Protein AF-0000000080484352 (afdb_homodimer)

Foldseek 3Di:
DPPDPPPPPPPPPPPPVCCDPPCQVVHPPPPVVLVVQCVLLVHSLLSLLLVVQQVPPFAFLVRSCVRRVHDSVSSVVSQVVCVVVPQKDWDFADDPDPDRRTITIHGDDVLVSCVVCQVVVQVVVQCVVCVCVVVVVDVDDRDRPGDDDRDDD/DCPPVVPPPVVPPPPPVCCDPPPQVVHPPPPVVLVVQCVLLVHSLLSLLLVVLQVPPFAFLVRSCVNRVHDSVSSVVSQVVCVVVPQKDWDFADDPDPDRRTITIHGDDVLVSCVVCQVVVQVVVQCVVCVCVVVVVDVDDRDRPGDDDRDDD

Structure (mmCIF, N/CA/C/O backbone):
data_AF-0000000080484352-model_v1
#
loop_
_entity.id
_entity.type
_entity.pdbx_description
1 polymer 'Transcriptional regulator'
#
loop_
_atom_site.group_PDB
_atom_site.id
_atom_site.type_symbol
_atom_site.label_atom_id
_atom_site.label_alt_id
_atom_site.label_comp_id
_atom_site.label_asym_id
_atom_site.label_entity_id
_atom_site.label_seq_id
_atom_site.pdbx_PDB_ins_code
_atom_site.Cartn_x
_atom_site.Cartn_y
_atom_site.Cartn_z
_atom_site.occupancy
_atom_site.B_iso_or_equiv
_atom_site.auth_seq_id
_atom_site.auth_comp_id
_atom_site.auth_asym_id
_atom_site.auth_atom_id
_atom_site.pdbx_PDB_model_num
ATOM 1 N N . MET A 1 1 ? -36.344 -43.406 -65.688 1 25.84 1 MET A N 1
ATOM 2 C CA . MET A 1 1 ? -35.281 -42.438 -65.562 1 25.84 1 MET A CA 1
ATOM 3 C C . MET A 1 1 ? -35.156 -41.969 -64.125 1 25.84 1 MET A C 1
ATOM 5 O O . MET A 1 1 ? -36.156 -41.625 -63.5 1 25.84 1 MET A O 1
ATOM 9 N N . THR A 1 2 ? -34.031 -42.219 -63.531 1 22.38 2 THR A N 1
ATOM 10 C CA . THR A 1 2 ? -33.594 -42.469 -62.156 1 22.38 2 THR A CA 1
ATOM 11 C C . THR A 1 2 ? -33.375 -41.156 -61.406 1 22.38 2 THR A C 1
ATOM 13 O O . THR A 1 2 ? -32.25 -40.625 -61.438 1 22.38 2 THR A O 1
ATOM 16 N N . ALA A 1 3 ? -34.094 -40.125 -62 1 30.06 3 ALA A N 1
ATOM 17 C CA . ALA A 1 3 ? -33.531 -38.875 -61.469 1 30.06 3 ALA A CA 1
ATOM 18 C C . ALA A 1 3 ? -33.375 -38.969 -59.969 1 30.06 3 ALA A C 1
ATOM 20 O O . ALA A 1 3 ? -34.219 -39.562 -59.281 1 30.06 3 ALA A O 1
ATOM 21 N N . ASP A 1 4 ? -32.188 -38.688 -59.594 1 26.17 4 ASP A N 1
ATOM 22 C CA . ASP A 1 4 ? -31.328 -38.594 -58.406 1 26.17 4 ASP A CA 1
ATOM 23 C C . ASP A 1 4 ? -31.984 -37.75 -57.312 1 26.17 4 ASP A C 1
ATOM 25 O O . ASP A 1 4 ? -32.625 -36.75 -57.594 1 26.17 4 ASP A O 1
ATOM 29 N N . GLN A 1 5 ? -32.406 -38.312 -56.25 1 29.16 5 GLN A N 1
ATOM 30 C CA . GLN A 1 5 ? -32.938 -38.031 -54.938 1 29.16 5 GLN A CA 1
ATOM 31 C C . GLN A 1 5 ? -32.156 -36.906 -54.25 1 29.16 5 GLN A C 1
ATOM 33 O O . GLN A 1 5 ? -31.219 -37.188 -53.469 1 29.16 5 GLN A O 1
ATOM 38 N N . THR A 1 6 ? -31.734 -35.906 -55.094 1 36.41 6 THR A N 1
ATOM 39 C CA . THR A 1 6 ? -30.75 -35.031 -54.469 1 36.41 6 THR A CA 1
ATOM 40 C C . THR A 1 6 ? -31.312 -34.406 -53.188 1 36.41 6 THR A C 1
ATOM 42 O O . THR A 1 6 ? -32.188 -33.531 -53.25 1 36.41 6 THR A O 1
ATOM 45 N N . THR A 1 7 ? -31.828 -35.156 -52.375 1 29.92 7 THR A N 1
ATOM 46 C CA . THR A 1 7 ? -32.375 -34.531 -51.156 1 29.92 7 THR A CA 1
ATOM 47 C C . THR A 1 7 ? -31.391 -33.531 -50.594 1 29.92 7 THR A C 1
ATOM 49 O O . THR A 1 7 ? -30.172 -33.656 -50.75 1 29.92 7 THR A O 1
ATOM 52 N N . LYS A 1 8 ? -31.922 -32.281 -50.5 1 34.84 8 LYS A N 1
ATOM 53 C CA . LYS A 1 8 ? -31.531 -31.031 -49.875 1 34.84 8 LYS A CA 1
ATOM 54 C C . LYS A 1 8 ? -30.969 -31.266 -48.469 1 34.84 8 LYS A C 1
ATOM 56 O O . LYS A 1 8 ? -31.672 -31.781 -47.594 1 34.84 8 LYS A O 1
ATOM 61 N N . GLY A 1 9 ? -29.641 -31.812 -48.375 1 27.2 9 GLY A N 1
ATOM 62 C CA . GLY A 1 9 ? -28.922 -31.953 -47.125 1 27.2 9 GLY A CA 1
ATOM 63 C C . GLY A 1 9 ? -29.078 -30.75 -46.219 1 27.2 9 GLY A C 1
ATOM 64 O O . GLY A 1 9 ? -28.938 -29.609 -46.656 1 27.2 9 GLY A O 1
ATOM 65 N N . SER A 1 10 ? -30.078 -30.766 -45.375 1 34 10 SER A N 1
ATOM 66 C CA . SER A 1 10 ? -30.281 -29.828 -44.281 1 34 10 SER A CA 1
ATOM 67 C C . SER A 1 10 ? -28.969 -29.484 -43.594 1 34 10 SER A C 1
ATOM 69 O O . SER A 1 10 ? -28.328 -30.359 -42.969 1 34 10 SER A O 1
ATOM 71 N N . ALA A 1 11 ? -28.172 -28.641 -44.188 1 35.22 11 ALA A N 1
ATOM 72 C CA . ALA A 1 11 ? -26.953 -28.109 -43.594 1 35.22 11 ALA A CA 1
ATOM 73 C C . ALA A 1 11 ? -27.203 -27.703 -42.125 1 35.22 11 ALA A C 1
ATOM 75 O O . ALA A 1 11 ? -28.203 -27.047 -41.812 1 35.22 11 ALA A O 1
ATOM 76 N N . ASP A 1 12 ? -26.844 -28.578 -41.125 1 32.44 12 ASP A N 1
ATOM 77 C CA . ASP A 1 12 ? -26.672 -28.375 -39.688 1 32.44 12 ASP A CA 1
ATOM 78 C C . ASP A 1 12 ? -25.984 -27.031 -39.406 1 32.44 12 ASP A C 1
ATOM 80 O O . ASP A 1 12 ? -24.938 -26.75 -39.969 1 32.44 12 ASP A O 1
ATOM 84 N N . SER A 1 13 ? -26.766 -25.938 -39.344 1 34 13 SER A N 1
ATOM 85 C CA . SER A 1 13 ? -26.422 -24.625 -38.812 1 34 13 SER A CA 1
ATOM 86 C C . SER A 1 13 ? -25.406 -24.75 -37.688 1 34 13 SER A C 1
ATOM 88 O O . SER A 1 13 ? -25.672 -25.406 -36.656 1 34 13 SER A O 1
ATOM 90 N N . THR A 1 14 ? -24.109 -24.781 -37.969 1 33.38 14 THR A N 1
ATOM 91 C CA . THR A 1 14 ? -23 -24.656 -37.031 1 33.38 14 THR A CA 1
ATOM 92 C C . THR A 1 14 ? -23.297 -23.578 -36 1 33.38 14 THR A C 1
ATOM 94 O O . THR A 1 14 ? -23.641 -22.453 -36.344 1 33.38 14 THR A O 1
ATOM 97 N N . ALA A 1 15 ? -23.703 -23.953 -34.719 1 33.56 15 ALA A N 1
ATOM 98 C CA . ALA A 1 15 ? -23.812 -23.25 -33.469 1 33.56 15 ALA A CA 1
ATOM 99 C C . ALA A 1 15 ? -22.656 -22.281 -33.281 1 33.56 15 ALA A C 1
ATOM 101 O O . ALA A 1 15 ? -21.5 -22.688 -33.188 1 33.56 15 ALA A O 1
ATOM 102 N N . GLU A 1 16 ? -22.641 -21.219 -34 1 33.84 16 GLU A N 1
ATOM 103 C CA . GLU A 1 16 ? -21.734 -20.125 -33.656 1 33.84 16 GLU A CA 1
ATOM 104 C C . GLU A 1 16 ? -21.703 -19.906 -32.125 1 33.84 16 GLU A C 1
ATOM 106 O O . GLU A 1 16 ? -22.672 -19.422 -31.547 1 33.84 16 GLU A O 1
ATOM 111 N N . GLU A 1 17 ? -21.391 -21 -31.344 1 32.81 17 GLU A N 1
ATOM 112 C CA . GLU A 1 17 ? -21.219 -20.641 -29.938 1 32.81 17 GLU A CA 1
ATOM 113 C C . GLU A 1 17 ? -20.422 -19.344 -29.797 1 32.81 17 GLU A C 1
ATOM 115 O O . GLU A 1 17 ? -19.25 -19.281 -30.188 1 32.81 17 GLU A O 1
ATOM 120 N N . HIS A 1 18 ? -20.953 -18.203 -30.125 1 32.12 18 HIS A N 1
ATOM 121 C CA . HIS A 1 18 ? -20.422 -16.906 -29.688 1 32.12 18 HIS A CA 1
ATOM 122 C C . HIS A 1 18 ? -19.875 -17 -28.266 1 32.12 18 HIS A C 1
ATOM 124 O O . HIS A 1 18 ? -20.641 -17.062 -27.312 1 32.12 18 HIS A O 1
ATOM 130 N N . THR A 1 19 ? -18.953 -17.906 -28.109 1 33.69 19 THR A N 1
ATOM 131 C CA . THR A 1 19 ? -18.328 -17.828 -26.797 1 33.69 19 THR A CA 1
ATOM 132 C C . THR A 1 19 ? -18.016 -16.375 -26.438 1 33.69 19 THR A C 1
ATOM 134 O O . THR A 1 19 ? -17.234 -15.711 -27.125 1 33.69 19 THR A O 1
ATOM 137 N N . GLY A 1 20 ? -19 -15.516 -26.266 1 30.06 20 GLY A N 1
ATOM 138 C CA . GLY A 1 20 ? -18.938 -14.156 -25.766 1 30.06 20 GLY A CA 1
ATOM 139 C C . GLY A 1 20 ? -17.75 -13.898 -24.859 1 30.06 20 GLY A C 1
ATOM 140 O O . GLY A 1 20 ? -17 -14.82 -24.531 1 30.06 20 GLY A O 1
ATOM 141 N N . PRO A 1 21 ? -17.547 -12.609 -24.609 1 34.69 21 PRO A N 1
ATOM 142 C CA . PRO A 1 21 ? -16.359 -12.266 -23.812 1 34.69 21 PRO A CA 1
ATOM 143 C C . PRO A 1 21 ? -16.078 -13.281 -22.719 1 34.69 21 PRO A C 1
ATOM 145 O O . PRO A 1 21 ? -17 -13.703 -22 1 34.69 21 PRO A O 1
ATOM 148 N N . ALA A 1 22 ? -15.297 -14.312 -23 1 33.31 22 ALA A N 1
ATOM 149 C CA . ALA A 1 22 ? -14.852 -15.438 -22.172 1 33.31 22 ALA A CA 1
ATOM 150 C C . ALA A 1 22 ? -14.953 -15.094 -20.688 1 33.31 22 ALA A C 1
ATOM 152 O O . ALA A 1 22 ? -14.648 -13.969 -20.281 1 33.31 22 ALA A O 1
ATOM 153 N N . ASP A 1 23 ? -15.914 -15.602 -20.031 1 33.22 23 ASP A N 1
ATOM 154 C CA . ASP A 1 23 ? -15.922 -15.734 -18.578 1 33.22 23 ASP A CA 1
ATOM 155 C C . ASP A 1 23 ? -14.516 -15.93 -18.031 1 33.22 23 ASP A C 1
ATOM 157 O O . ASP A 1 23 ? -13.984 -17.047 -18.047 1 33.22 23 ASP A O 1
ATOM 161 N N . CYS A 1 24 ? -13.531 -15.203 -18.625 1 34.75 24 CYS A N 1
ATOM 162 C CA . CYS A 1 24 ? -12.141 -15.336 -18.188 1 34.75 24 CYS A CA 1
ATOM 163 C C . CYS A 1 24 ? -12.07 -15.797 -16.734 1 34.75 24 CYS A C 1
ATOM 165 O O . CYS A 1 24 ? -12.883 -15.391 -15.914 1 34.75 24 CYS A O 1
ATOM 167 N N . ALA A 1 25 ? -11.734 -16.938 -16.578 1 36.69 25 ALA A N 1
ATOM 168 C CA . ALA A 1 25 ? -11.547 -17.562 -15.273 1 36.69 25 ALA A CA 1
ATOM 169 C C . ALA A 1 25 ? -11.227 -16.516 -14.203 1 36.69 25 ALA A C 1
ATOM 171 O O . ALA A 1 25 ? -10.992 -16.859 -13.047 1 36.69 25 ALA A O 1
ATOM 172 N N . ILE A 1 26 ? -10.578 -15.344 -14.758 1 42.59 26 ILE A N 1
ATOM 173 C CA . ILE A 1 26 ? -10.422 -14.508 -13.57 1 42.59 26 ILE A CA 1
ATOM 174 C C . ILE A 1 26 ? -11.789 -14.234 -12.953 1 42.59 26 ILE A C 1
ATOM 176 O O . ILE A 1 26 ? -12.555 -13.406 -13.461 1 42.59 26 ILE A O 1
ATOM 180 N N . SER A 1 27 ? -12.672 -15.219 -12.953 1 42.66 27 SER A N 1
ATOM 181 C CA . SER A 1 27 ? -13.914 -15.094 -12.203 1 42.66 27 SER A CA 1
ATOM 182 C C . SER A 1 27 ? -13.852 -13.914 -11.234 1 42.66 27 SER A C 1
ATOM 184 O O . SER A 1 27 ? -12.781 -13.359 -10.984 1 42.66 27 SER A O 1
ATOM 186 N N . GLU A 1 28 ? -14.969 -13.867 -10.422 1 44.38 28 GLU A N 1
ATOM 187 C CA . GLU A 1 28 ? -15.344 -12.891 -9.398 1 44.38 28 GLU A CA 1
ATOM 188 C C . GLU A 1 28 ? -14.172 -12.594 -8.461 1 44.38 28 GLU A C 1
ATOM 190 O O . GLU A 1 28 ? -14.289 -12.758 -7.25 1 44.38 28 GLU A O 1
ATOM 195 N N . PHE A 1 29 ? -13.07 -12.992 -9.07 1 52.28 29 PHE A N 1
ATOM 196 C CA . PHE A 1 29 ? -12.086 -12.562 -8.086 1 52.28 29 PHE A CA 1
ATOM 197 C C . PHE A 1 29 ? -12.336 -11.117 -7.676 1 52.28 29 PHE A C 1
ATOM 199 O O . PHE A 1 29 ? -12.719 -10.281 -8.5 1 52.28 29 PHE A O 1
ATOM 206 N N . ASP A 1 30 ? -12.445 -11.008 -6.445 1 67.56 30 ASP A N 1
ATOM 207 C CA . ASP A 1 30 ? -12.75 -9.766 -5.738 1 67.56 30 ASP A CA 1
ATOM 208 C C . ASP A 1 30 ? -11.82 -8.641 -6.172 1 67.56 30 ASP A C 1
ATOM 210 O O . ASP A 1 30 ? -10.594 -8.773 -6.094 1 67.56 30 ASP A O 1
ATOM 214 N N . ASP A 1 31 ? -12.297 -7.805 -7.043 1 78.19 31 ASP A N 1
ATOM 215 C CA . ASP A 1 31 ? -11.609 -6.605 -7.508 1 78.19 31 ASP A CA 1
ATOM 216 C C . ASP A 1 31 ? -10.688 -6.047 -6.43 1 78.19 31 ASP A C 1
ATOM 218 O O . ASP A 1 31 ? -9.594 -5.562 -6.734 1 78.19 31 ASP A O 1
ATOM 222 N N . GLY A 1 32 ? -11.078 -6.281 -5.27 1 81.94 32 GLY A N 1
ATOM 223 C CA . GLY A 1 32 ? -10.258 -5.809 -4.164 1 81.94 32 GLY A CA 1
ATOM 224 C C . GLY A 1 32 ? -8.953 -6.562 -4.027 1 81.94 32 GLY A C 1
ATOM 225 O O . GLY A 1 32 ? -7.895 -5.957 -3.848 1 81.94 32 GLY A O 1
ATOM 226 N N . LEU A 1 33 ? -9.094 -7.816 -4.328 1 88.88 33 LEU A N 1
ATOM 227 C CA . LEU A 1 33 ? -7.902 -8.648 -4.191 1 88.88 33 LEU A CA 1
ATOM 228 C C . LEU A 1 33 ? -6.949 -8.43 -5.367 1 88.88 33 LEU A C 1
ATOM 230 O O . LEU A 1 33 ? -5.73 -8.406 -5.188 1 88.88 33 LEU A O 1
ATOM 234 N N . VAL A 1 34 ? -7.527 -8.273 -6.523 1 89.5 34 VAL A N 1
ATOM 235 C CA . VAL A 1 34 ? -6.695 -8.031 -7.695 1 89.5 34 VAL A CA 1
ATOM 236 C C . VAL A 1 34 ? -5.953 -6.707 -7.539 1 89.5 34 VAL A C 1
ATOM 238 O O . VAL A 1 34 ? -4.781 -6.598 -7.91 1 89.5 34 VAL A O 1
ATOM 241 N N . ASP A 1 35 ? -6.648 -5.742 -6.941 1 90.69 35 ASP A N 1
ATOM 242 C CA . ASP A 1 35 ? -6.016 -4.453 -6.699 1 90.69 35 ASP A CA 1
ATOM 243 C C . ASP A 1 35 ? -4.836 -4.59 -5.734 1 90.69 35 ASP A C 1
ATOM 245 O O . ASP A 1 35 ? -3.787 -3.979 -5.938 1 90.69 35 ASP A O 1
ATOM 249 N N . LEU A 1 36 ? -4.996 -5.332 -4.746 1 92.5 36 LEU A N 1
ATOM 250 C CA . LEU A 1 36 ? -3.932 -5.566 -3.777 1 92.5 36 LEU A CA 1
ATOM 251 C C . LEU A 1 36 ? -2.748 -6.273 -4.426 1 92.5 36 LEU A C 1
ATOM 253 O O . LEU A 1 36 ? -1.595 -5.898 -4.207 1 92.5 36 LEU A O 1
ATOM 257 N N . LEU A 1 37 ? -3.078 -7.215 -5.246 1 96.25 37 LEU A N 1
ATOM 258 C CA . LEU A 1 37 ? -2.025 -7.953 -5.934 1 96.25 37 LEU A CA 1
ATOM 259 C C . LEU A 1 37 ? -1.308 -7.062 -6.941 1 96.25 37 LEU A C 1
ATOM 261 O O . LEU A 1 37 ? -0.096 -7.191 -7.137 1 96.25 37 LEU A O 1
ATOM 265 N N . ALA A 1 38 ? -2.062 -6.281 -7.539 1 95.06 38 ALA A N 1
ATOM 266 C CA . ALA A 1 38 ? -1.445 -5.355 -8.484 1 95.06 38 ALA A CA 1
ATOM 267 C C . ALA A 1 38 ? -0.486 -4.402 -7.777 1 95.06 38 ALA A C 1
ATOM 269 O O . ALA A 1 38 ? 0.557 -4.043 -8.328 1 95.06 38 ALA A O 1
ATOM 270 N N . TRP A 1 39 ? -0.861 -4.066 -6.609 1 90.06 39 TRP A N 1
ATOM 271 C CA . TRP A 1 39 ? 0.034 -3.238 -5.809 1 90.06 39 TRP A CA 1
ATOM 272 C C . TRP A 1 39 ? 1.326 -3.982 -5.492 1 90.06 39 TRP A C 1
ATOM 274 O O . TRP A 1 39 ? 2.416 -3.408 -5.566 1 90.06 39 TRP A O 1
ATOM 284 N N . ILE A 1 40 ? 1.252 -5.223 -5.242 1 94.44 40 ILE A N 1
ATOM 285 C CA . ILE A 1 40 ? 2.412 -6.031 -4.879 1 94.44 40 ILE A CA 1
ATOM 286 C C . ILE A 1 40 ? 3.209 -6.379 -6.133 1 94.44 40 ILE A C 1
ATOM 288 O O . ILE A 1 40 ? 4.441 -6.309 -6.133 1 94.44 40 ILE A O 1
ATOM 292 N N . LEU A 1 41 ? 2.461 -6.66 -7.188 1 97.19 41 LEU A N 1
ATOM 293 C CA . LEU A 1 41 ? 3.105 -7.207 -8.383 1 97.19 41 LEU A CA 1
ATOM 294 C C . LEU A 1 41 ? 3.246 -6.137 -9.461 1 97.19 41 LEU A C 1
ATOM 296 O O . LEU A 1 41 ? 3.637 -6.438 -10.586 1 97.19 41 LEU A O 1
ATOM 300 N N . ASP A 1 42 ? 2.828 -4.977 -9.211 1 94.12 42 ASP A N 1
ATOM 301 C CA . ASP A 1 42 ? 3.111 -3.779 -10 1 94.12 42 ASP A CA 1
ATOM 302 C C . ASP A 1 42 ? 2.002 -3.518 -11.016 1 94.12 42 ASP A C 1
ATOM 304 O O . ASP A 1 42 ? 1.632 -2.365 -11.25 1 94.12 42 ASP A O 1
ATOM 308 N N . THR A 1 43 ? 1.473 -4.531 -11.656 1 95.5 43 THR A N 1
ATOM 309 C CA . THR A 1 43 ? 0.448 -4.305 -12.672 1 95.5 43 THR A CA 1
ATOM 310 C C . THR A 1 43 ? -0.705 -5.293 -12.5 1 95.5 43 THR A C 1
ATOM 312 O O . THR A 1 43 ? -0.525 -6.375 -11.938 1 95.5 43 THR A O 1
ATOM 315 N N . GLU A 1 44 ? -1.819 -4.852 -13.086 1 94.75 44 GLU A N 1
ATOM 316 C CA . GLU A 1 44 ? -2.973 -5.742 -13.109 1 94.75 44 GLU A CA 1
ATOM 317 C C . GLU A 1 44 ? -2.686 -6.996 -13.93 1 94.75 44 GLU A C 1
ATOM 319 O O . GLU A 1 44 ? -3.135 -8.094 -13.586 1 94.75 44 GLU A O 1
ATOM 324 N N . THR A 1 45 ? -1.931 -6.805 -14.945 1 97.06 45 THR A N 1
ATOM 325 C CA . THR A 1 45 ? -1.551 -7.918 -15.805 1 97.06 45 THR A CA 1
ATOM 326 C C . THR A 1 45 ? -0.792 -8.984 -15.016 1 97.06 45 THR A C 1
ATOM 328 O O . THR A 1 45 ? -1.155 -10.156 -15.039 1 97.06 45 THR A O 1
ATOM 331 N N . ARG A 1 46 ? 0.169 -8.547 -14.32 1 98.06 46 ARG A N 1
ATOM 332 C CA . ARG A 1 46 ? 0.965 -9.461 -13.508 1 98.06 46 ARG A CA 1
ATOM 333 C C . ARG A 1 46 ? 0.111 -10.117 -12.43 1 98.06 46 ARG A C 1
ATOM 335 O O . ARG A 1 46 ? 0.242 -11.312 -12.164 1 98.06 46 ARG A O 1
ATOM 342 N N . ALA A 1 47 ? -0.794 -9.344 -11.938 1 97.19 47 ALA A N 1
ATOM 343 C CA . ALA A 1 47 ? -1.695 -9.859 -10.906 1 97.19 47 ALA A CA 1
ATOM 344 C C . ALA A 1 47 ? -2.582 -10.969 -11.453 1 97.19 47 ALA A C 1
ATOM 346 O O . ALA A 1 47 ? -2.711 -12.031 -10.836 1 97.19 47 ALA A O 1
ATOM 347 N N . ARG A 1 48 ? -3.08 -10.773 -12.547 1 95.75 48 ARG A N 1
ATOM 348 C CA . ARG A 1 48 ? -3.979 -11.75 -13.156 1 95.75 48 ARG A CA 1
ATOM 349 C C . ARG A 1 48 ? -3.234 -13.031 -13.508 1 95.75 48 ARG A C 1
ATOM 351 O O . ARG A 1 48 ? -3.756 -14.133 -13.305 1 95.75 48 ARG A O 1
ATOM 358 N N . ILE A 1 49 ? -2.107 -12.859 -14.008 1 98.06 49 ILE A N 1
ATOM 359 C CA . ILE A 1 49 ? -1.292 -14.023 -14.359 1 98.06 49 ILE A CA 1
ATOM 360 C C . ILE A 1 49 ? -0.96 -14.812 -13.094 1 98.06 49 ILE A C 1
ATOM 362 O O . ILE A 1 49 ? -1.055 -16.047 -13.078 1 98.06 49 ILE A O 1
ATOM 366 N N . TYR A 1 50 ? -0.645 -14.148 -12.023 1 98 50 TYR A N 1
ATOM 367 C CA . TYR A 1 50 ? -0.351 -14.789 -10.75 1 98 50 TYR A CA 1
ATOM 368 C C . TYR A 1 50 ? -1.548 -15.594 -10.258 1 98 50 TYR A C 1
ATOM 370 O O . TYR A 1 50 ? -1.408 -16.766 -9.883 1 98 50 TYR A O 1
ATOM 378 N N . VAL A 1 51 ? -2.637 -15.008 -10.352 1 96.5 51 VAL A N 1
ATOM 379 C CA . VAL A 1 51 ? -3.854 -15.664 -9.883 1 96.5 51 VAL A CA 1
ATOM 380 C C . VAL A 1 51 ? -4.125 -16.906 -10.727 1 96.5 51 VAL A C 1
ATOM 382 O O . VAL A 1 51 ? -4.43 -17.969 -10.188 1 96.5 51 VAL A O 1
ATOM 385 N N . TYR A 1 52 ? -4.035 -16.797 -11.984 1 96.56 52 TYR A N 1
ATOM 386 C CA . TYR A 1 52 ? -4.266 -17.938 -12.875 1 96.56 52 TYR A CA 1
ATOM 387 C C . TYR A 1 52 ? -3.33 -19.094 -12.539 1 96.56 52 TYR A C 1
ATOM 389 O O . TYR A 1 52 ? -3.764 -20.234 -12.445 1 96.56 52 TYR A O 1
ATOM 397 N N . LEU A 1 53 ? -2.105 -18.703 -12.328 1 97.62 53 LEU A N 1
ATOM 398 C CA . LEU A 1 53 ? -1.11 -19.734 -12.07 1 97.62 53 LEU A CA 1
ATOM 399 C C . LEU A 1 53 ? -1.345 -20.391 -10.719 1 97.62 53 LEU A C 1
ATOM 401 O O . LEU A 1 53 ? -1.039 -21.578 -10.531 1 97.62 53 LEU A O 1
ATOM 405 N N . ARG A 1 54 ? -1.864 -19.641 -9.781 1 96.19 54 ARG A N 1
ATOM 406 C CA . ARG A 1 54 ? -2.215 -20.25 -8.5 1 96.19 54 ARG A CA 1
ATOM 407 C C . ARG A 1 54 ? -3.334 -21.266 -8.656 1 96.19 54 ARG A C 1
ATOM 409 O O . ARG A 1 54 ? -3.326 -22.312 -8 1 96.19 54 ARG A O 1
ATOM 416 N N . GLN A 1 55 ? -4.148 -21.031 -9.57 1 94.81 55 GLN A N 1
ATOM 417 C CA . GLN A 1 55 ? -5.285 -21.922 -9.82 1 94.81 55 GLN A CA 1
ATOM 418 C C . GLN A 1 55 ? -4.887 -23.078 -10.734 1 94.81 55 GLN A C 1
ATOM 420 O O . GLN A 1 55 ? -5.449 -24.172 -10.641 1 94.81 55 GLN A O 1
ATOM 425 N N . HIS A 1 56 ? -4.012 -22.781 -11.625 1 95.94 56 HIS A N 1
ATOM 426 C CA . HIS A 1 56 ? -3.59 -23.75 -12.625 1 95.94 56 HIS A CA 1
ATOM 427 C C . HIS A 1 56 ? -2.07 -23.875 -12.672 1 95.94 56 HIS A C 1
ATOM 429 O O . HIS A 1 56 ? -1.438 -23.453 -13.641 1 95.94 56 HIS A O 1
ATOM 435 N N . PRO A 1 57 ? -1.509 -24.516 -11.688 1 96.75 57 PRO A N 1
ATOM 436 C CA . PRO A 1 57 ? -0.052 -24.672 -11.711 1 96.75 57 PRO A CA 1
ATOM 437 C C . PRO A 1 57 ? 0.435 -25.484 -12.906 1 96.75 57 PRO A C 1
ATOM 439 O O . PRO A 1 57 ? -0.325 -26.281 -13.461 1 96.75 57 PRO A O 1
ATOM 442 N N . HIS A 1 58 ? 1.636 -25.25 -13.359 1 96.75 58 HIS A N 1
ATOM 443 C CA . HIS A 1 58 ? 2.287 -25.938 -14.461 1 96.75 58 HIS A CA 1
ATOM 444 C C . HIS A 1 58 ? 1.616 -25.609 -15.797 1 96.75 58 HIS A C 1
ATOM 446 O O . HIS A 1 58 ? 1.42 -26.5 -16.625 1 96.75 58 HIS A O 1
ATOM 452 N N . SER A 1 59 ? 1.246 -24.391 -15.93 1 96.75 59 SER A N 1
ATOM 453 C CA . SER A 1 59 ? 0.655 -23.922 -17.188 1 96.75 59 SER A CA 1
ATOM 454 C C . SER A 1 59 ? 1.718 -23.359 -18.125 1 96.75 59 SER A C 1
ATOM 456 O O . SER A 1 59 ? 2.684 -22.734 -17.672 1 96.75 59 SER A O 1
ATOM 458 N N . THR A 1 60 ? 1.545 -23.594 -19.359 1 96.31 60 THR A N 1
ATOM 459 C CA . THR A 1 60 ? 2.395 -22.953 -20.359 1 96.31 60 THR A CA 1
ATOM 460 C C . THR A 1 60 ? 1.96 -21.516 -20.609 1 96.31 60 THR A C 1
ATOM 462 O O . THR A 1 60 ? 0.886 -21.094 -20.172 1 96.31 60 THR A O 1
ATOM 465 N N . SER A 1 61 ? 2.898 -20.766 -21.312 1 97.31 61 SER A N 1
ATOM 466 C CA . SER A 1 61 ? 2.543 -19.391 -21.641 1 97.31 61 SER A CA 1
ATOM 467 C C . SER A 1 61 ? 1.291 -19.328 -22.5 1 97.31 61 SER A C 1
ATOM 469 O O . SER A 1 61 ? 0.482 -18.406 -22.375 1 97.31 61 SER A O 1
ATOM 471 N N . GLU A 1 62 ? 1.089 -20.312 -23.266 1 96.06 62 GLU A N 1
ATOM 472 C CA . GLU A 1 62 ? -0.085 -20.359 -24.141 1 96.06 62 GLU A CA 1
ATOM 473 C C . GLU A 1 62 ? -1.357 -20.594 -23.328 1 96.06 62 GLU A C 1
ATOM 475 O O . GLU A 1 62 ? -2.389 -19.969 -23.578 1 96.06 62 GLU A O 1
ATOM 480 N N . GLU A 1 63 ? -1.244 -21.484 -22.438 1 96.81 63 GLU A N 1
ATOM 481 C CA . GLU A 1 63 ? -2.385 -21.781 -21.562 1 96.81 63 GLU A CA 1
ATOM 482 C C . GLU A 1 63 ? -2.756 -20.562 -20.719 1 96.81 63 GLU A C 1
ATOM 484 O O . GLU A 1 63 ? -3.938 -20.281 -20.516 1 96.81 63 GLU A O 1
ATOM 489 N N . VAL A 1 64 ? -1.758 -19.844 -20.219 1 97.81 64 VAL A N 1
ATOM 490 C CA . VAL A 1 64 ? -1.997 -18.625 -19.438 1 97.81 64 VAL A CA 1
ATOM 491 C C . VAL A 1 64 ? -2.711 -17.594 -20.297 1 97.81 64 VAL A C 1
ATOM 493 O O . VAL A 1 64 ? -3.68 -16.969 -19.844 1 97.81 64 VAL A O 1
ATOM 496 N N . ALA A 1 65 ? -2.211 -17.453 -21.516 1 97.75 65 ALA A N 1
ATOM 497 C CA . ALA A 1 65 ? -2.834 -16.484 -22.406 1 97.75 65 ALA A CA 1
ATOM 498 C C . ALA A 1 65 ? -4.297 -16.844 -22.672 1 97.75 65 ALA A C 1
ATOM 500 O O . ALA A 1 65 ? -5.18 -15.984 -22.547 1 97.75 65 ALA A O 1
ATOM 501 N N . ALA A 1 66 ? -4.551 -18.062 -22.891 1 97.12 66 ALA A N 1
ATOM 502 C CA . ALA A 1 66 ? -5.91 -18.531 -23.156 1 97.12 66 ALA A CA 1
ATOM 503 C C . ALA A 1 66 ? -6.805 -18.328 -21.938 1 97.12 66 ALA A C 1
ATOM 505 O O . ALA A 1 66 ? -7.934 -17.859 -22.047 1 97.12 66 ALA A O 1
ATOM 506 N N . GLY A 1 67 ? -6.285 -18.625 -20.844 1 96.12 67 GLY A N 1
ATOM 507 C CA . GLY A 1 67 ? -7.062 -18.594 -19.625 1 96.12 67 GLY A CA 1
ATOM 508 C C . GLY A 1 67 ? -7.324 -17.172 -19.125 1 96.12 67 GLY A C 1
ATOM 509 O O . GLY A 1 67 ? -8.328 -16.922 -18.453 1 96.12 67 GLY A O 1
ATOM 510 N N . THR A 1 68 ? -6.418 -16.234 -19.359 1 95.62 68 THR A N 1
ATOM 511 C CA . THR A 1 68 ? -6.547 -14.875 -18.859 1 95.62 68 THR A CA 1
ATOM 512 C C . THR A 1 68 ? -7.168 -13.969 -19.922 1 95.62 68 THR A C 1
ATOM 514 O O . THR A 1 68 ? -7.617 -12.867 -19.609 1 95.62 68 THR A O 1
ATOM 517 N N . GLY A 1 69 ? -7.074 -14.352 -21.109 1 96.31 69 GLY A N 1
ATOM 518 C CA . GLY A 1 69 ? -7.559 -13.516 -22.203 1 96.31 69 GLY A CA 1
ATOM 519 C C . GLY A 1 69 ? -6.578 -12.43 -22.609 1 96.31 69 GLY A C 1
ATOM 520 O O . GLY A 1 69 ? -6.934 -11.5 -23.344 1 96.31 69 GLY A O 1
ATOM 521 N N . LEU A 1 70 ? -5.402 -12.5 -22.062 1 97.31 70 LEU A N 1
ATOM 522 C CA . LEU A 1 70 ? -4.352 -11.555 -22.406 1 97.31 70 LEU A CA 1
ATOM 523 C C . LEU A 1 70 ? -3.645 -11.969 -23.688 1 97.31 70 LEU A C 1
ATOM 525 O O . LEU A 1 70 ? -3.66 -13.141 -24.062 1 97.31 70 LEU A O 1
ATOM 529 N N . TYR A 1 71 ? -3.018 -10.984 -24.312 1 97.88 71 TYR A N 1
ATOM 530 C CA . TYR A 1 71 ? -2.244 -11.281 -25.516 1 97.88 71 TYR A CA 1
ATOM 531 C C . TYR A 1 71 ? -1.026 -12.133 -25.188 1 97.88 71 TYR A C 1
ATOM 533 O O . TYR A 1 71 ? -0.344 -11.891 -24.188 1 97.88 71 TYR A O 1
ATOM 541 N N . PRO A 1 72 ? -0.748 -13.07 -26.141 1 97.94 72 PRO A N 1
ATOM 542 C CA . PRO A 1 72 ? 0.381 -13.977 -25.906 1 97.94 72 PRO A CA 1
ATOM 543 C C . PRO A 1 72 ? 1.695 -13.227 -25.688 1 97.94 72 PRO A C 1
ATOM 545 O O . PRO A 1 72 ? 2.49 -13.609 -24.828 1 97.94 72 PRO A O 1
ATOM 548 N N . SER A 1 73 ? 1.927 -12.188 -26.359 1 97.88 73 SER A N 1
ATOM 549 C CA . SER A 1 73 ? 3.158 -11.43 -26.203 1 97.88 73 SER A CA 1
ATOM 550 C C . SER A 1 73 ? 3.219 -10.758 -24.844 1 97.88 73 SER A C 1
ATOM 552 O O . SER A 1 73 ? 4.27 -10.742 -24.188 1 97.88 73 SER A O 1
ATOM 554 N N . THR A 1 74 ? 2.135 -10.227 -24.391 1 98.06 74 THR A N 1
ATOM 555 C CA . THR A 1 74 ? 2.023 -9.609 -23.078 1 98.06 74 THR A CA 1
ATOM 556 C C . THR A 1 74 ? 2.291 -10.625 -21.969 1 98.06 74 THR A C 1
ATOM 558 O O . THR A 1 74 ? 3.018 -10.344 -21.016 1 98.06 74 THR A O 1
ATOM 561 N N . VAL A 1 75 ? 1.75 -11.766 -22.219 1 98.5 75 VAL A N 1
ATOM 562 C CA . VAL A 1 75 ? 1.908 -12.836 -21.234 1 98.5 75 VAL A CA 1
ATOM 563 C C . VAL A 1 75 ? 3.371 -13.266 -21.172 1 98.5 75 VAL A C 1
ATOM 565 O O . VAL A 1 75 ? 3.939 -13.406 -20.094 1 98.5 75 VAL A O 1
ATOM 568 N N . ARG A 1 76 ? 3.955 -13.43 -22.266 1 98.12 76 ARG A N 1
ATOM 569 C CA . ARG A 1 76 ? 5.348 -13.867 -22.297 1 98.12 76 ARG A CA 1
ATOM 570 C C . ARG A 1 76 ? 6.262 -12.836 -21.641 1 98.12 76 ARG A C 1
ATOM 572 O O . ARG A 1 76 ? 7.168 -13.188 -20.891 1 98.12 76 ARG A O 1
ATOM 579 N N . GLU A 1 77 ? 5.984 -11.648 -21.922 1 98.5 77 GLU A N 1
ATOM 580 C CA . GLU A 1 77 ? 6.777 -10.578 -21.312 1 98.5 77 GLU A CA 1
ATOM 581 C C . GLU A 1 77 ? 6.582 -10.539 -19.797 1 98.5 77 GLU A C 1
ATOM 583 O O . GLU A 1 77 ? 7.555 -10.469 -19.047 1 98.5 77 GLU A O 1
ATOM 588 N N . ALA A 1 78 ? 5.383 -10.594 -19.391 1 98.62 78 ALA A N 1
ATOM 589 C CA . ALA A 1 78 ? 5.078 -10.562 -17.953 1 98.62 78 ALA A CA 1
ATOM 590 C C . ALA A 1 78 ? 5.668 -11.773 -17.25 1 98.62 78 ALA A C 1
ATOM 592 O O . ALA A 1 78 ? 6.211 -11.656 -16.141 1 98.62 78 ALA A O 1
ATOM 593 N N . LEU A 1 79 ? 5.578 -12.945 -17.875 1 98.62 79 LEU A N 1
ATOM 594 C CA . LEU A 1 79 ? 6.125 -14.156 -17.281 1 98.62 79 LEU A CA 1
ATOM 595 C C . LEU A 1 79 ? 7.641 -14.062 -17.156 1 98.62 79 LEU A C 1
ATOM 597 O O . LEU A 1 79 ? 8.211 -14.523 -16.172 1 98.62 79 LEU A O 1
ATOM 601 N N . ALA A 1 80 ? 8.227 -13.508 -18.141 1 98.12 80 ALA A N 1
ATOM 602 C CA . ALA A 1 80 ? 9.68 -13.312 -18.078 1 98.12 80 ALA A CA 1
ATOM 603 C C . ALA A 1 80 ? 10.055 -12.438 -16.875 1 98.12 80 ALA A C 1
ATOM 605 O O . ALA A 1 80 ? 10.969 -12.773 -16.125 1 98.12 80 ALA A O 1
ATOM 606 N N . GLU A 1 81 ? 9.344 -11.352 -16.656 1 98.25 81 GLU A N 1
ATOM 607 C CA . GLU A 1 81 ? 9.617 -10.422 -15.57 1 98.25 81 GLU A CA 1
ATOM 608 C C . GLU A 1 81 ? 9.297 -11.055 -14.219 1 98.25 81 GLU A C 1
ATOM 610 O O . GLU A 1 81 ? 10.062 -10.898 -13.258 1 98.25 81 GLU A O 1
ATOM 615 N N . LEU A 1 82 ? 8.211 -11.75 -14.156 1 98.44 82 LEU A N 1
ATOM 616 C CA . LEU A 1 82 ? 7.809 -12.43 -12.922 1 98.44 82 LEU A CA 1
ATOM 617 C C . LEU A 1 82 ? 8.82 -13.5 -12.539 1 98.44 82 LEU A C 1
ATOM 619 O O . LEU A 1 82 ? 9.047 -13.75 -11.359 1 98.44 82 LEU A O 1
ATOM 623 N N . THR A 1 83 ? 9.383 -14.164 -13.562 1 98.38 83 THR A N 1
ATOM 624 C CA . THR A 1 83 ? 10.43 -15.141 -13.312 1 98.38 83 THR A CA 1
ATOM 625 C C . THR A 1 83 ? 11.695 -14.469 -12.789 1 98.38 83 THR A C 1
ATOM 627 O O . THR A 1 83 ? 12.32 -14.961 -11.852 1 98.38 83 THR A O 1
ATOM 630 N N . GLU A 1 84 ? 12 -13.359 -13.328 1 97.56 84 GLU A N 1
ATOM 631 C CA . GLU A 1 84 ? 13.188 -12.609 -12.922 1 97.56 84 GLU A CA 1
ATOM 632 C C . GLU A 1 84 ? 13.078 -12.148 -11.469 1 97.56 84 GLU A C 1
ATOM 634 O O . GLU A 1 84 ? 14.062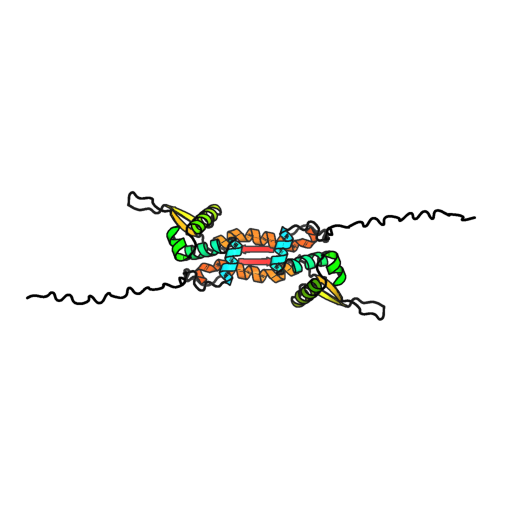 -12.195 -10.727 1 97.56 84 GLU A O 1
ATOM 639 N N . ASP A 1 85 ? 11.883 -11.773 -11.094 1 95.94 85 ASP A N 1
ATOM 640 C CA . ASP A 1 85 ? 11.758 -11.289 -9.719 1 95.94 85 ASP A CA 1
ATOM 641 C C . ASP A 1 85 ? 11.359 -12.422 -8.773 1 95.94 85 ASP A C 1
ATOM 643 O O . ASP A 1 85 ? 11.008 -12.18 -7.621 1 95.94 85 ASP A O 1
ATOM 647 N N . GLU A 1 86 ? 11.352 -13.648 -9.25 1 97.56 86 GLU A N 1
ATOM 648 C CA . GLU A 1 86 ? 11.227 -14.883 -8.484 1 97.56 86 GLU A CA 1
ATOM 649 C C . GLU A 1 86 ? 9.805 -15.062 -7.957 1 97.56 86 GLU A C 1
ATOM 651 O O . GLU A 1 86 ? 9.594 -15.719 -6.934 1 97.56 86 GLU A O 1
ATOM 656 N N . THR A 1 87 ? 8.891 -14.43 -8.633 1 98.38 87 THR A N 1
ATOM 657 C CA . THR A 1 87 ? 7.48 -14.602 -8.289 1 98.38 87 THR A CA 1
ATOM 658 C C . THR A 1 87 ? 6.914 -15.852 -8.953 1 98.38 87 THR A C 1
ATOM 660 O O . THR A 1 87 ? 5.953 -16.453 -8.453 1 98.38 87 THR A O 1
ATOM 663 N N . VAL A 1 88 ? 7.551 -16.188 -10.117 1 98.38 88 VAL A N 1
ATOM 664 C CA . VAL A 1 88 ? 7.168 -17.359 -10.891 1 98.38 88 VAL A CA 1
ATOM 665 C C . VAL A 1 88 ? 8.398 -18.203 -11.195 1 98.38 88 VAL A C 1
ATOM 667 O O . VAL A 1 88 ? 9.484 -17.672 -11.438 1 98.38 88 VAL A O 1
ATOM 670 N N . GLU A 1 89 ? 8.172 -19.484 -11.125 1 97.94 89 GLU A N 1
ATOM 671 C CA . GLU A 1 89 ? 9.203 -20.438 -11.523 1 97.94 89 GLU A CA 1
ATOM 672 C C . GLU A 1 89 ? 8.844 -21.125 -12.836 1 97.94 89 GLU A C 1
ATOM 674 O O . GLU A 1 89 ? 7.676 -21.406 -13.094 1 97.94 89 GLU A O 1
ATOM 679 N N . ARG A 1 90 ? 9.859 -21.344 -13.609 1 95.94 90 ARG A N 1
ATOM 680 C CA . ARG A 1 90 ? 9.594 -22.078 -14.844 1 95.94 90 ARG A CA 1
ATOM 681 C C . ARG A 1 90 ? 10.461 -23.328 -14.945 1 95.94 90 ARG A C 1
ATOM 683 O O . ARG A 1 90 ? 11.555 -23.375 -14.383 1 95.94 90 ARG A O 1
ATOM 690 N N . ARG A 1 91 ? 9.891 -24.344 -15.531 1 92.75 91 ARG A N 1
ATOM 691 C CA . ARG A 1 91 ? 10.602 -25.578 -15.836 1 92.75 91 ARG A CA 1
ATOM 692 C C . ARG A 1 91 ? 10.203 -26.109 -17.203 1 92.75 91 ARG A C 1
ATOM 694 O O . ARG A 1 91 ? 9.102 -25.844 -17.688 1 92.75 91 ARG A O 1
ATOM 701 N N . LYS A 1 92 ? 11.219 -26.812 -17.781 1 90.25 92 LYS A N 1
ATOM 702 C CA . LYS A 1 92 ? 10.922 -27.438 -19.062 1 90.25 92 LYS A CA 1
ATOM 703 C C . LYS A 1 92 ? 9.953 -28.609 -18.891 1 90.25 92 LYS A C 1
ATOM 705 O O . LYS A 1 92 ? 10.094 -29.406 -17.969 1 90.25 92 LYS A O 1
ATOM 710 N N . ARG A 1 93 ? 8.898 -28.516 -19.59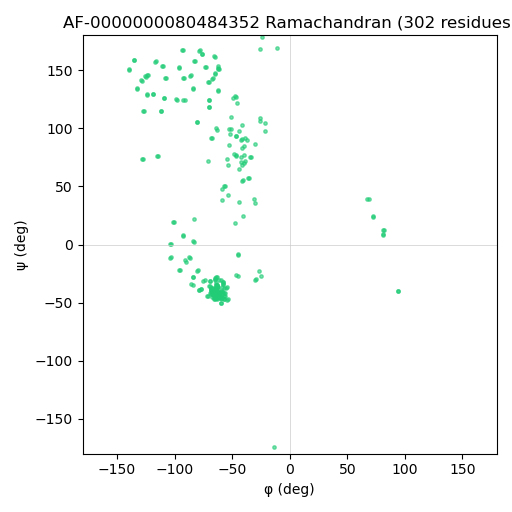4 1 82.88 93 ARG A N 1
ATOM 711 C CA . ARG A 1 93 ? 7.949 -29.625 -19.562 1 82.88 93 ARG A CA 1
ATOM 712 C C . ARG A 1 93 ? 8.516 -30.859 -20.266 1 82.88 93 ARG A C 1
ATOM 714 O O . ARG A 1 93 ? 9.109 -30.734 -21.344 1 82.88 93 ARG A O 1
ATOM 721 N N . LYS A 1 94 ? 8.688 -31.984 -19.531 1 72.62 94 LYS A N 1
ATOM 722 C CA . LYS A 1 94 ? 9.234 -33.188 -20.125 1 72.62 94 LYS A CA 1
ATOM 723 C C . LYS A 1 94 ? 8.281 -33.812 -21.141 1 72.62 94 LYS A C 1
ATOM 725 O O . LYS A 1 94 ? 7.074 -33.875 -20.891 1 72.62 94 LYS A O 1
ATOM 730 N N . SER A 1 95 ? 8.398 -33.469 -22.344 1 66.94 95 SER A N 1
ATOM 731 C CA . SER A 1 95 ? 7.602 -34.25 -23.297 1 66.94 95 SER A CA 1
ATOM 732 C C . SER A 1 95 ? 8.438 -35.344 -23.969 1 66.94 95 SER A C 1
ATOM 734 O O . SER A 1 95 ? 9.656 -35.188 -24.078 1 66.94 95 SER A O 1
ATOM 736 N N . SER A 1 96 ? 7.859 -36.562 -23.797 1 59.72 96 SER A N 1
ATOM 737 C CA . SER A 1 96 ? 8.469 -37.75 -24.406 1 59.72 96 SER A CA 1
ATOM 738 C C . SER A 1 96 ? 8.875 -37.469 -25.859 1 59.72 96 SER A C 1
ATOM 740 O O . SER A 1 96 ? 9.648 -38.219 -26.453 1 59.72 96 SER A O 1
ATOM 742 N N . GLY A 1 97 ? 8.242 -36.594 -26.5 1 57.78 97 GLY A N 1
ATOM 743 C CA . GLY A 1 97 ? 8.531 -36.531 -27.922 1 57.78 97 GLY A CA 1
ATOM 744 C C . GLY A 1 97 ? 9.57 -35.469 -28.266 1 57.78 97 GLY A C 1
ATOM 745 O O . GLY A 1 97 ? 9.984 -34.719 -27.391 1 57.78 97 GLY A O 1
ATOM 746 N N . ALA A 1 98 ? 10.336 -35.656 -29.344 1 60.28 98 ALA A N 1
ATOM 747 C CA . ALA A 1 98 ? 11.445 -34.938 -29.969 1 60.28 98 ALA A CA 1
ATOM 748 C C . ALA A 1 98 ? 11.164 -33.438 -30.031 1 60.28 98 ALA A C 1
ATOM 750 O O . ALA A 1 98 ? 12.047 -32.656 -30.375 1 60.28 98 ALA A O 1
ATOM 751 N N . GLY A 1 99 ? 9.891 -32.938 -29.688 1 57.38 99 GLY A N 1
ATOM 752 C CA . GLY A 1 99 ? 9.594 -31.562 -30.062 1 57.38 99 GLY A CA 1
ATOM 753 C C . GLY A 1 99 ? 9.922 -30.562 -28.969 1 57.38 99 GLY A C 1
ATOM 754 O O . GLY A 1 99 ? 10.398 -30.953 -27.891 1 57.38 99 GLY A O 1
ATOM 755 N N . ASN A 1 100 ? 9.938 -29.188 -29.297 1 63.41 100 ASN A N 1
ATOM 756 C CA . ASN A 1 100 ? 10.195 -28.047 -28.422 1 63.41 100 ASN A CA 1
ATOM 757 C C . ASN A 1 100 ? 9.398 -28.156 -27.125 1 63.41 100 ASN A C 1
ATOM 759 O O . ASN A 1 100 ? 8.172 -28.203 -27.156 1 63.41 100 ASN A O 1
ATOM 763 N N . ASN A 1 101 ? 10 -28.703 -26.125 1 71 101 ASN A N 1
ATOM 764 C CA . ASN A 1 101 ? 9.352 -28.828 -24.828 1 71 101 ASN A CA 1
ATOM 765 C C . ASN A 1 101 ? 9.062 -27.469 -24.203 1 71 101 ASN A C 1
ATOM 767 O O . ASN A 1 101 ? 9.977 -26.75 -23.812 1 71 101 ASN A O 1
ATOM 771 N N . PRO A 1 102 ? 7.812 -27.031 -24.312 1 85.69 102 PRO A N 1
ATOM 772 C CA . PRO A 1 102 ? 7.52 -25.688 -23.781 1 85.69 102 PRO A CA 1
ATOM 773 C C . PRO A 1 102 ? 7.766 -25.594 -22.281 1 85.69 102 PRO A C 1
ATOM 775 O O . PRO A 1 102 ? 7.859 -26.609 -21.594 1 85.69 102 PRO A O 1
ATOM 778 N N . TYR A 1 103 ? 8.094 -24.391 -21.906 1 93.75 103 TYR A N 1
ATOM 779 C CA . TYR A 1 103 ? 8.195 -24.125 -20.469 1 93.75 103 TYR A CA 1
ATOM 780 C C . TYR A 1 103 ? 6.824 -24.141 -19.812 1 93.75 103 TYR A C 1
ATOM 782 O O . TYR A 1 103 ? 5.828 -23.766 -20.438 1 93.75 103 TYR A O 1
ATOM 790 N N . GLU A 1 104 ? 6.758 -24.703 -18.656 1 97 104 GLU A N 1
ATOM 791 C CA . GLU A 1 104 ? 5.598 -24.547 -17.781 1 97 104 GLU A CA 1
ATOM 792 C C . GLU A 1 104 ? 5.938 -23.703 -16.562 1 97 104 GLU A C 1
ATOM 794 O O . GLU A 1 104 ? 7.09 -23.656 -16.125 1 97 104 GLU A O 1
ATOM 799 N N . TYR A 1 105 ? 4.906 -23.031 -15.984 1 98.12 105 TYR A N 1
ATOM 800 C CA . TYR A 1 105 ? 5.133 -22.031 -14.938 1 98.12 105 TYR A CA 1
ATOM 801 C C . TYR A 1 105 ? 4.309 -22.344 -13.695 1 98.12 105 TYR A C 1
ATOM 803 O O . TYR A 1 105 ? 3.193 -22.859 -13.797 1 98.12 105 TYR A O 1
ATOM 811 N N . VAL A 1 106 ? 4.934 -22.031 -12.547 1 98.19 106 VAL A N 1
ATOM 812 C CA . VAL A 1 106 ? 4.254 -22.125 -11.258 1 98.19 106 VAL A CA 1
ATOM 813 C C . VAL A 1 106 ? 4.5 -20.844 -10.461 1 98.19 106 VAL A C 1
ATOM 815 O O . VAL A 1 106 ? 5.621 -20.328 -10.422 1 98.19 106 VAL A O 1
ATOM 818 N N . ALA A 1 107 ? 3.451 -20.312 -9.867 1 98.31 107 ALA A N 1
ATOM 819 C CA . ALA A 1 107 ? 3.588 -19.125 -9.008 1 98.31 107 ALA A CA 1
ATOM 820 C C . ALA A 1 107 ? 3.939 -19.531 -7.578 1 98.31 107 ALA A C 1
ATOM 822 O O . ALA A 1 107 ? 3.484 -20.562 -7.086 1 98.31 107 ALA A O 1
ATOM 823 N N . ILE A 1 108 ? 4.73 -18.719 -6.945 1 97.94 108 ILE A N 1
ATOM 824 C CA . ILE A 1 108 ? 5.051 -18.969 -5.543 1 97.94 108 ILE A CA 1
ATOM 825 C C . ILE A 1 108 ? 3.787 -18.844 -4.695 1 97.94 108 ILE A C 1
ATOM 827 O O . ILE A 1 108 ? 2.791 -18.266 -5.137 1 97.94 108 ILE A O 1
ATOM 831 N N . ALA A 1 109 ? 3.881 -19.406 -3.529 1 96.44 109 ALA A N 1
ATOM 832 C CA . ALA A 1 109 ? 2.744 -19.344 -2.615 1 96.44 109 ALA A CA 1
ATOM 833 C C . ALA A 1 109 ? 2.455 -17.906 -2.193 1 96.44 109 ALA A C 1
ATOM 835 O O . ALA A 1 109 ? 3.379 -17.094 -2.035 1 96.44 109 ALA A O 1
ATOM 836 N N . PRO A 1 110 ? 1.173 -17.609 -1.979 1 95.44 110 PRO A N 1
ATOM 837 C CA . PRO A 1 110 ? 0.824 -16.266 -1.506 1 95.44 110 PRO A CA 1
ATOM 838 C C . PRO A 1 110 ? 1.569 -15.883 -0.23 1 95.44 110 PRO A C 1
ATOM 840 O O . PRO A 1 110 ? 1.934 -14.719 -0.053 1 95.44 110 PRO A O 1
ATOM 843 N N . SER A 1 111 ? 1.788 -16.844 0.692 1 94.94 111 SER A N 1
ATOM 844 C CA . SER A 1 111 ? 2.537 -16.562 1.914 1 94.94 111 SER A CA 1
ATOM 845 C C . SER A 1 111 ? 3.939 -16.062 1.602 1 94.94 111 SER A C 1
ATOM 847 O O . SER A 1 111 ? 4.426 -15.125 2.248 1 94.94 111 SER A O 1
ATOM 849 N N . ASP A 1 112 ? 4.547 -16.656 0.647 1 96.56 112 ASP A N 1
ATOM 850 C CA . ASP A 1 112 ? 5.887 -16.234 0.247 1 96.56 112 ASP A CA 1
ATOM 851 C C . ASP A 1 112 ? 5.855 -14.852 -0.407 1 96.56 112 ASP A C 1
ATOM 853 O O . ASP A 1 112 ? 6.77 -14.055 -0.222 1 96.56 112 ASP A O 1
ATOM 857 N N . LEU A 1 113 ? 4.852 -14.648 -1.181 1 96.5 113 LEU A N 1
ATOM 858 C CA . LEU A 1 113 ? 4.668 -13.336 -1.791 1 96.5 113 LEU A CA 1
ATOM 859 C C . LEU A 1 113 ? 4.574 -12.25 -0.726 1 96.5 113 LEU A C 1
ATOM 861 O O . LEU A 1 113 ? 5.25 -11.227 -0.82 1 96.5 113 LEU A O 1
ATOM 865 N N . VAL A 1 114 ? 3.812 -12.422 0.297 1 96.25 114 VAL A N 1
ATOM 866 C CA . VAL A 1 114 ? 3.613 -11.461 1.374 1 96.25 114 VAL A CA 1
ATOM 867 C C . VAL A 1 114 ? 4.914 -11.281 2.15 1 96.25 114 VAL A C 1
ATOM 869 O O . VAL A 1 114 ? 5.293 -10.156 2.488 1 96.25 114 VAL A O 1
ATOM 872 N N . LYS A 1 115 ? 5.582 -12.375 2.43 1 95.94 115 LYS A N 1
ATOM 873 C CA . LYS A 1 115 ? 6.871 -12.289 3.105 1 95.94 115 LYS A CA 1
ATOM 874 C C . LYS A 1 115 ? 7.852 -11.422 2.316 1 95.94 115 LYS A C 1
ATOM 876 O O . LYS A 1 115 ? 8.586 -10.625 2.898 1 95.94 115 LYS A O 1
ATOM 881 N N . GLY A 1 116 ? 7.852 -11.586 1.062 1 93.75 116 GLY A N 1
ATOM 882 C CA . GLY A 1 116 ? 8.75 -10.836 0.199 1 93.75 116 GLY A CA 1
ATOM 883 C C . GLY A 1 116 ? 8.5 -9.344 0.23 1 93.75 116 GLY A C 1
ATOM 884 O O . GLY A 1 116 ? 9.422 -8.547 0.041 1 93.75 116 GLY A O 1
ATOM 885 N N . VAL A 1 117 ? 7.266 -8.922 0.502 1 94.38 117 VAL A N 1
ATOM 886 C CA . VAL A 1 117 ? 6.945 -7.5 0.423 1 94.38 117 VAL A CA 1
ATOM 887 C C . VAL A 1 117 ? 6.863 -6.91 1.829 1 94.38 117 VAL A C 1
ATOM 889 O O . VAL A 1 117 ? 6.855 -5.688 1.995 1 94.38 117 VAL A O 1
ATOM 892 N N . SER A 1 118 ? 6.855 -7.723 2.857 1 95.19 118 SER A N 1
ATOM 893 C CA . SER A 1 118 ? 6.656 -7.254 4.227 1 95.19 118 SER A CA 1
ATOM 894 C C . SER A 1 118 ? 7.734 -6.254 4.633 1 95.19 118 SER A C 1
ATOM 896 O O . SER A 1 118 ? 7.445 -5.262 5.301 1 95.19 118 SER A O 1
ATOM 898 N N . GLY A 1 119 ? 8.938 -6.48 4.25 1 93.06 119 GLY A N 1
ATOM 899 C CA . GLY A 1 119 ? 10.023 -5.566 4.562 1 93.06 119 GLY A CA 1
ATOM 900 C C . GLY A 1 119 ? 9.844 -4.191 3.945 1 93.06 119 GLY A C 1
ATOM 901 O O . GLY A 1 119 ? 10.039 -3.176 4.613 1 93.06 119 GLY A O 1
ATOM 902 N N . GLN A 1 120 ? 9.5 -4.234 2.771 1 91.31 120 GLN A N 1
ATOM 903 C CA . GLN A 1 120 ? 9.297 -2.977 2.066 1 91.31 120 GLN A CA 1
ATOM 904 C C . GLN A 1 120 ? 8.148 -2.18 2.686 1 91.31 120 GLN A C 1
ATOM 906 O O . GLN A 1 120 ? 8.258 -0.965 2.869 1 91.31 120 GLN A O 1
ATOM 911 N N . VAL A 1 121 ? 7.066 -2.824 2.979 1 94.19 121 VAL A N 1
ATOM 912 C CA . VAL A 1 121 ? 5.918 -2.168 3.602 1 94.19 121 VAL A CA 1
ATOM 913 C C . VAL A 1 121 ? 6.324 -1.599 4.961 1 94.19 121 VAL A C 1
ATOM 915 O O . VAL A 1 121 ? 5.98 -0.461 5.289 1 94.19 121 VAL A O 1
ATOM 918 N N . GLN A 1 122 ? 7.059 -2.391 5.684 1 94.56 122 GLN A N 1
ATOM 919 C CA . GLN A 1 122 ? 7.551 -1.938 6.98 1 94.56 122 GLN A CA 1
ATOM 920 C C . GLN A 1 122 ? 8.406 -0.682 6.84 1 94.56 122 GLN A C 1
ATOM 922 O O . GLN A 1 122 ? 8.234 0.28 7.59 1 94.56 122 GLN A O 1
ATOM 927 N N . GLU A 1 123 ? 9.273 -0.686 5.922 1 92.81 123 GLU A N 1
ATOM 928 C CA . GLU A 1 123 ? 10.148 0.459 5.684 1 92.81 123 GLU A CA 1
ATOM 929 C C . GLU A 1 123 ? 9.344 1.699 5.305 1 92.81 123 GLU A C 1
ATOM 931 O O . GLU A 1 123 ? 9.633 2.803 5.77 1 92.81 123 GLU A O 1
ATOM 936 N N . GLN A 1 124 ? 8.375 1.503 4.461 1 91.69 124 GLN A N 1
ATOM 937 C CA . GLN A 1 124 ? 7.535 2.613 4.016 1 91.69 124 GLN A CA 1
ATOM 938 C C . GLN A 1 124 ? 6.738 3.201 5.18 1 91.69 124 GLN A C 1
ATOM 940 O O . GLN A 1 124 ? 6.691 4.422 5.348 1 91.69 124 GLN A O 1
ATOM 945 N N . LEU A 1 125 ? 6.121 2.404 6.027 1 94.94 125 LEU A N 1
ATOM 946 C CA . LEU A 1 125 ? 5.375 2.887 7.18 1 94.94 125 LEU A CA 1
ATOM 947 C C . LEU A 1 125 ? 6.293 3.604 8.164 1 94.94 125 LEU A C 1
ATOM 949 O O . LEU A 1 125 ? 5.922 4.637 8.727 1 94.94 125 LEU A O 1
ATOM 953 N N . ASN A 1 126 ? 7.477 3.131 8.32 1 94.75 126 ASN A N 1
ATOM 954 C CA . ASN A 1 126 ? 8.445 3.779 9.195 1 94.75 126 ASN A CA 1
ATOM 955 C C . ASN A 1 126 ? 8.883 5.133 8.641 1 94.75 126 ASN A C 1
ATOM 957 O O . ASN A 1 126 ? 9.125 6.07 9.406 1 94.75 126 ASN A O 1
ATOM 961 N N . ALA A 1 127 ? 9.008 5.148 7.348 1 93.06 127 ALA A N 1
ATOM 962 C CA . ALA A 1 127 ? 9.359 6.422 6.727 1 93.06 127 ALA A CA 1
ATOM 963 C C . ALA A 1 127 ? 8.305 7.488 7.023 1 93.06 127 ALA A C 1
ATOM 965 O O . ALA A 1 127 ? 8.641 8.617 7.375 1 93.06 127 ALA A O 1
ATOM 966 N N . VAL A 1 128 ? 7.066 7.117 6.871 1 93.75 128 VAL A N 1
ATOM 967 C CA . VAL A 1 128 ? 5.98 8.047 7.152 1 93.75 128 VAL A CA 1
ATOM 968 C C . VAL A 1 128 ? 5.957 8.383 8.641 1 93.75 128 VAL A C 1
ATOM 970 O O . VAL A 1 128 ? 5.781 9.539 9.023 1 93.75 128 VAL A O 1
ATOM 973 N N . PHE A 1 129 ? 6.188 7.438 9.445 1 94.25 129 PHE A N 1
ATOM 974 C CA . PHE A 1 129 ? 6.23 7.625 10.891 1 94.25 129 PHE A CA 1
ATOM 975 C C . PHE A 1 129 ? 7.281 8.664 11.273 1 94.25 129 PHE A C 1
ATOM 977 O O . PHE A 1 129 ? 7.074 9.453 12.195 1 94.25 129 PHE A O 1
ATOM 984 N N . ASN A 1 130 ? 8.297 8.688 10.484 1 92.88 130 ASN A N 1
ATOM 985 C CA . ASN A 1 130 ? 9.414 9.57 10.797 1 92.88 130 ASN A CA 1
ATOM 986 C C . ASN A 1 130 ? 9.383 10.836 9.945 1 92.88 130 ASN A C 1
ATOM 988 O O . ASN A 1 130 ? 10.406 11.5 9.773 1 92.88 130 ASN A O 1
ATOM 992 N N . LEU A 1 131 ? 8.32 11.07 9.469 1 93.25 131 LEU A N 1
ATOM 993 C CA . LEU A 1 131 ? 8.172 12.195 8.547 1 93.25 131 LEU A CA 1
ATOM 994 C C . LEU A 1 131 ? 8.688 13.484 9.164 1 93.25 131 LEU A C 1
ATOM 996 O O . LEU A 1 131 ? 9.422 14.234 8.516 1 93.25 131 LEU A O 1
ATOM 1000 N N . ASP A 1 132 ? 8.336 13.82 10.414 1 92.44 132 ASP A N 1
ATOM 1001 C CA . ASP A 1 132 ? 8.719 15.078 11.047 1 92.44 132 ASP A CA 1
ATOM 1002 C C . ASP A 1 132 ? 10.234 15.234 11.078 1 92.44 132 ASP A C 1
ATOM 1004 O O . ASP A 1 132 ? 10.758 16.344 10.969 1 92.44 132 ASP A O 1
ATOM 1008 N N . ARG A 1 133 ? 10.836 14.141 11.227 1 88.12 133 ARG A N 1
ATOM 1009 C CA . ARG A 1 133 ? 12.297 14.172 11.188 1 88.12 133 ARG A CA 1
ATOM 1010 C C . ARG A 1 133 ? 12.797 14.547 9.797 1 88.12 133 ARG A C 1
ATOM 1012 O O . ARG A 1 133 ? 13.734 15.328 9.664 1 88.12 133 ARG A O 1
ATOM 1019 N N . HIS A 1 134 ? 12.18 13.977 8.859 1 86 134 HIS A N 1
ATOM 1020 C CA . HIS A 1 134 ? 12.547 14.258 7.477 1 86 134 HIS A CA 1
ATOM 1021 C C . H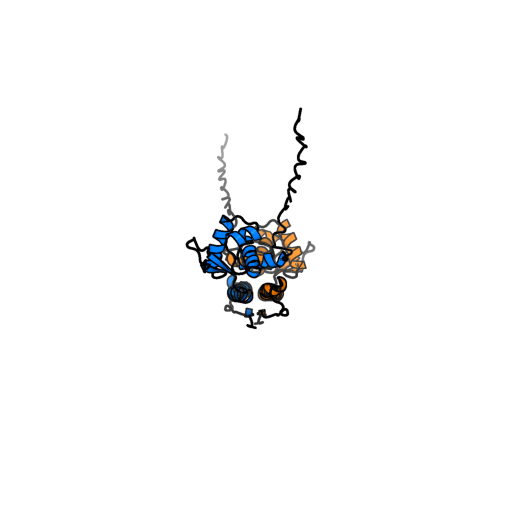IS A 1 134 ? 12.258 15.711 7.113 1 86 134 HIS A C 1
ATOM 1023 O O . HIS A 1 134 ? 12.977 16.312 6.305 1 86 134 HIS A O 1
ATOM 1029 N N . LEU A 1 135 ? 11.258 16.234 7.781 1 87.31 135 LEU A N 1
ATOM 1030 C CA . LEU A 1 135 ? 10.867 17.609 7.52 1 87.31 135 LEU A CA 1
ATOM 1031 C C . LEU A 1 135 ? 11.688 18.578 8.367 1 87.31 135 LEU A C 1
ATOM 1033 O O . LEU A 1 135 ? 11.648 19.797 8.141 1 87.31 135 LEU A O 1
ATOM 1037 N N . GLY A 1 136 ? 12.398 18.047 9.312 1 83.81 136 GLY A N 1
ATOM 1038 C CA . GLY A 1 136 ? 13.195 18.875 10.195 1 83.81 136 GLY A CA 1
ATOM 1039 C C . GLY A 1 136 ? 12.391 19.5 11.32 1 83.81 136 GLY A C 1
ATOM 1040 O O . GLY A 1 136 ? 12.844 20.469 11.953 1 83.81 136 GLY A O 1
ATOM 1041 N N . THR A 1 137 ? 11.219 19.047 11.516 1 82.19 137 THR A N 1
ATOM 1042 C CA . THR A 1 137 ? 10.375 19.594 12.57 1 82.19 137 THR A CA 1
ATOM 1043 C C . THR A 1 137 ? 10.586 18.844 13.883 1 82.19 137 THR A C 1
ATOM 1045 O O . THR A 1 137 ? 10.086 19.25 14.93 1 82.19 137 THR A O 1
ATOM 1048 N N . ASP A 1 138 ? 11.219 17.688 13.742 1 74.81 138 ASP A N 1
ATOM 1049 C CA . ASP A 1 138 ? 11.547 16.844 14.891 1 74.81 138 ASP A CA 1
ATOM 1050 C C . ASP A 1 138 ? 13.031 16.5 14.906 1 74.81 138 ASP A C 1
ATOM 1052 O O . ASP A 1 138 ? 13.539 15.891 13.961 1 74.81 138 ASP A O 1
ATOM 1056 N N . GLY A 1 139 ? 13.719 16.938 15.859 1 74.38 139 GLY A N 1
ATOM 1057 C CA . GLY A 1 139 ? 15.156 16.734 15.938 1 74.38 139 GLY A CA 1
ATOM 1058 C C . GLY A 1 139 ? 15.531 15.391 16.531 1 74.38 139 GLY A C 1
ATOM 1059 O O . GLY A 1 139 ? 16.719 15.094 16.719 1 74.38 139 GLY A O 1
ATOM 1060 N N . SER A 1 140 ? 14.539 14.625 16.812 1 76.31 140 SER A N 1
ATOM 1061 C CA . SER A 1 140 ? 14.828 13.336 17.438 1 76.31 140 SER A CA 1
ATOM 1062 C C . SER A 1 140 ? 15.367 12.344 16.406 1 76.31 140 SER A C 1
ATOM 1064 O O . SER A 1 140 ? 15.328 12.602 15.203 1 76.31 140 SER A O 1
ATOM 1066 N N . ASP A 1 141 ? 15.992 11.234 16.844 1 78.88 141 ASP A N 1
ATOM 1067 C CA . ASP A 1 141 ? 16.578 10.227 15.961 1 78.88 141 ASP A CA 1
ATOM 1068 C C . ASP A 1 141 ? 15.477 9.398 15.281 1 78.88 141 ASP A C 1
ATOM 1070 O O . ASP A 1 141 ? 14.367 9.281 15.805 1 78.88 141 ASP A O 1
ATOM 1074 N N . GLU A 1 142 ? 15.875 8.969 14.203 1 78.88 142 GLU A N 1
ATOM 1075 C CA . GLU A 1 142 ? 14.977 8.078 13.484 1 78.88 142 GLU A CA 1
ATOM 1076 C C . GLU A 1 142 ? 14.711 6.801 14.273 1 78.88 142 GLU A C 1
ATOM 1078 O O . GLU A 1 142 ? 15.625 6.238 14.883 1 78.88 142 GLU A O 1
ATOM 1083 N N . THR A 1 143 ? 13.453 6.469 14.367 1 84.69 143 THR A N 1
ATOM 1084 C CA . THR A 1 143 ? 13.039 5.238 15.031 1 84.69 143 THR A CA 1
ATOM 1085 C C . THR A 1 143 ? 12.367 4.289 14.047 1 84.69 143 THR A C 1
ATOM 1087 O O . THR A 1 143 ? 12.133 4.648 12.891 1 84.69 143 THR A O 1
ATOM 1090 N N . GLU A 1 144 ? 12.383 2.98 14.422 1 88.69 144 GLU A N 1
ATOM 1091 C CA . GLU A 1 144 ? 11.641 1.985 13.648 1 88.69 144 GLU A CA 1
ATOM 1092 C C . GLU A 1 144 ? 10.508 1.384 14.469 1 88.69 144 GLU A C 1
ATOM 1094 O O . GLU A 1 144 ? 10.562 0.211 14.852 1 88.69 144 GLU A O 1
ATOM 1099 N N . PRO A 1 145 ? 9.508 2.146 14.594 1 92.88 145 PRO A N 1
ATOM 1100 C CA . PRO A 1 145 ? 8.43 1.729 15.492 1 92.88 145 PRO A CA 1
ATOM 1101 C C . PRO A 1 145 ? 7.488 0.709 14.859 1 92.88 145 PRO A C 1
ATOM 1103 O O . PRO A 1 145 ? 6.73 0.039 15.562 1 92.88 145 PRO A O 1
ATOM 1106 N N . VAL A 1 146 ? 7.492 0.71 13.625 1 94.81 146 VAL A N 1
ATOM 1107 C CA . VAL A 1 146 ? 6.57 -0.196 12.953 1 94.81 146 VAL A CA 1
ATOM 1108 C C . VAL A 1 146 ? 7.266 -1.525 12.664 1 94.81 146 VAL A C 1
ATOM 1110 O O . VAL A 1 146 ? 8.352 -1.552 12.086 1 94.81 146 VAL A O 1
ATOM 1113 N N . THR A 1 147 ? 6.68 -2.609 13.133 1 95.94 147 THR A N 1
ATOM 1114 C CA . THR A 1 147 ? 7.18 -3.953 12.875 1 95.94 147 THR A CA 1
ATOM 1115 C C . THR A 1 147 ? 6.098 -4.82 12.234 1 95.94 147 THR A C 1
ATOM 1117 O O . THR A 1 147 ? 4.945 -4.805 12.672 1 95.94 147 THR A O 1
ATOM 1120 N N . ILE A 1 148 ? 6.48 -5.391 11.195 1 96.06 148 ILE A N 1
ATOM 1121 C CA . ILE A 1 148 ? 5.59 -6.355 10.555 1 96.06 148 ILE A CA 1
ATOM 1122 C C . ILE A 1 148 ? 6.148 -7.766 10.742 1 96.06 148 ILE A C 1
ATOM 1124 O O . ILE A 1 148 ? 7.309 -8.031 10.414 1 96.06 148 ILE A O 1
ATOM 1128 N N . THR A 1 149 ? 5.336 -8.641 11.266 1 95.94 149 THR A N 1
ATOM 1129 C CA . THR A 1 149 ? 5.699 -10.039 11.453 1 95.94 149 THR A CA 1
ATOM 1130 C C . THR A 1 149 ? 4.773 -10.953 10.656 1 95.94 149 THR A C 1
ATOM 1132 O O . THR A 1 149 ? 3.555 -10.758 10.648 1 95.94 149 THR A O 1
ATOM 1135 N N . VAL A 1 150 ? 5.391 -11.797 9.938 1 95.06 150 VAL A N 1
ATOM 1136 C CA . VAL A 1 150 ? 4.633 -12.812 9.211 1 95.06 150 VAL A CA 1
ATOM 1137 C C . VAL A 1 150 ? 4.914 -14.188 9.805 1 95.06 150 VAL A C 1
ATOM 1139 O O . VAL A 1 150 ? 6.027 -14.711 9.688 1 95.06 150 VAL A O 1
ATOM 1142 N N . ARG A 1 151 ? 3.938 -14.781 10.359 1 88.12 151 ARG A N 1
ATOM 1143 C CA . ARG A 1 151 ? 4.102 -16.078 11 1 88.12 151 ARG A CA 1
ATOM 1144 C C . ARG A 1 151 ? 4.004 -17.203 9.977 1 88.12 151 ARG A C 1
ATOM 1146 O O . ARG A 1 151 ? 3.213 -17.125 9.031 1 88.12 151 ARG A O 1
ATOM 1153 N N . GLU A 1 152 ? 4.906 -18.156 10.039 1 75.19 152 GLU A N 1
ATOM 1154 C CA . GLU A 1 152 ? 4.891 -19.328 9.188 1 75.19 152 GLU A CA 1
ATOM 1155 C C . GLU A 1 152 ? 3.904 -20.375 9.711 1 75.19 152 GLU A C 1
ATOM 1157 O O . GLU A 1 152 ? 3.721 -20.516 10.922 1 75.19 152 GLU A O 1
ATOM 1162 N N . GLU A 1 153 ? 2.76 -20.516 9.047 1 56.84 153 GLU A N 1
ATOM 1163 C CA . GLU A 1 153 ? 2.131 -21.75 9.5 1 56.84 153 GLU A CA 1
ATOM 1164 C C . GLU A 1 153 ? 3.023 -22.953 9.234 1 56.84 153 GLU A C 1
ATOM 1166 O O . GLU A 1 153 ? 3.846 -22.938 8.32 1 56.84 153 GLU A O 1
ATOM 1171 N N . MET B 1 1 ? 9.578 82.562 -21.219 1 29.23 1 MET B N 1
ATOM 1172 C CA . MET B 1 1 ? 9.719 81.375 -22.062 1 29.23 1 MET B CA 1
ATOM 1173 C C . MET B 1 1 ? 9.68 80.125 -21.219 1 29.23 1 MET B C 1
ATOM 1175 O O . MET B 1 1 ? 9.891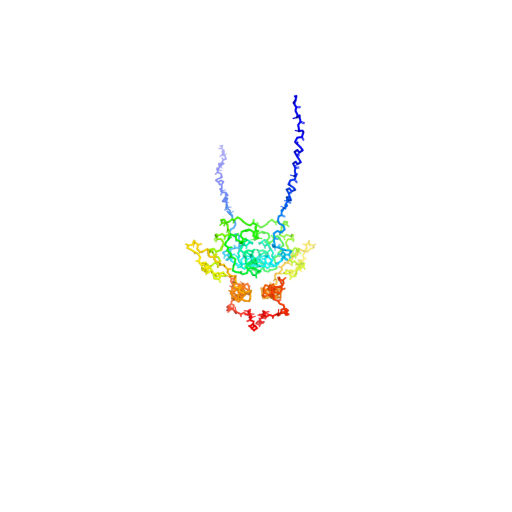 80.125 -20.016 1 29.23 1 MET B O 1
ATOM 1179 N N . THR B 1 2 ? 9.398 79 -21.969 1 29.67 2 THR B N 1
ATOM 1180 C CA . THR B 1 2 ? 8.867 77.625 -21.844 1 29.67 2 THR B CA 1
ATOM 1181 C C . THR B 1 2 ? 9.859 76.75 -21.125 1 29.67 2 THR B C 1
ATOM 1183 O O . THR B 1 2 ? 10.93 76.438 -21.656 1 29.67 2 THR B O 1
ATOM 1186 N N . ALA B 1 3 ? 10.047 76.938 -19.781 1 33.62 3 ALA B N 1
ATOM 1187 C CA . ALA B 1 3 ? 10.938 76.188 -18.906 1 33.62 3 ALA B CA 1
ATOM 1188 C C . ALA B 1 3 ? 10.648 74.688 -19 1 33.62 3 ALA B C 1
ATOM 1190 O O . ALA B 1 3 ? 9.57 74.25 -18.609 1 33.62 3 ALA B O 1
ATOM 1191 N N . ASP B 1 4 ? 11.102 74.125 -20.188 1 29.64 4 ASP B N 1
ATOM 1192 C CA . ASP B 1 4 ? 10.938 72.688 -20.562 1 29.64 4 ASP B CA 1
ATOM 1193 C C . ASP B 1 4 ? 11.531 71.812 -19.5 1 29.64 4 ASP B C 1
ATOM 1195 O O . ASP B 1 4 ? 12.75 71.688 -19.359 1 29.64 4 ASP B O 1
ATOM 1199 N N . GLN B 1 5 ? 11.203 72 -18.188 1 30.53 5 GLN B N 1
ATOM 1200 C CA . GLN B 1 5 ? 11.758 71.188 -17.141 1 30.53 5 GLN B CA 1
ATOM 1201 C C . GLN B 1 5 ? 11.531 69.688 -17.469 1 30.53 5 GLN B C 1
ATOM 1203 O O . GLN B 1 5 ? 10.391 69.25 -17.641 1 30.53 5 GLN B O 1
ATOM 1208 N N . THR B 1 6 ? 12.461 69.125 -18.25 1 36.44 6 THR B N 1
ATOM 1209 C CA . THR B 1 6 ? 12.609 67.688 -18.609 1 36.44 6 THR B CA 1
ATOM 1210 C C . THR B 1 6 ? 12.477 66.812 -17.359 1 36.44 6 THR B C 1
ATOM 1212 O O . THR B 1 6 ? 13.297 66.875 -16.453 1 36.44 6 THR B O 1
ATOM 1215 N N . THR B 1 7 ? 11.172 66.625 -16.906 1 34.78 7 THR B N 1
ATOM 1216 C CA . THR B 1 7 ? 10.789 65.75 -15.805 1 34.78 7 THR B CA 1
ATOM 1217 C C . THR B 1 7 ? 11.375 64.312 -16.016 1 34.78 7 THR B C 1
ATOM 1219 O O . THR B 1 7 ? 11.266 63.75 -17.094 1 34.78 7 THR B O 1
ATOM 1222 N N . LYS B 1 8 ? 12.57 64.062 -15.398 1 32.38 8 LYS B N 1
ATOM 1223 C CA . LYS B 1 8 ? 13.273 62.781 -15.266 1 32.38 8 LYS B CA 1
ATOM 1224 C C . LYS B 1 8 ? 12.32 61.688 -14.82 1 32.38 8 LYS B C 1
ATOM 1226 O O . LYS B 1 8 ? 11.781 61.719 -13.711 1 32.38 8 LYS B O 1
ATOM 1231 N N . GLY B 1 9 ? 11.445 61.188 -15.812 1 29.75 9 GLY B N 1
ATOM 1232 C CA . GLY B 1 9 ? 10.586 60.031 -15.594 1 29.75 9 GLY B CA 1
ATOM 1233 C C . GLY B 1 9 ? 11.336 58.812 -15.117 1 29.75 9 GLY B C 1
ATOM 1234 O O . GLY B 1 9 ? 11.938 58.094 -15.922 1 29.75 9 GLY B O 1
ATOM 1235 N N . SER B 1 10 ? 12.281 58.938 -14.188 1 32.81 10 SER B N 1
ATOM 1236 C CA . SER B 1 10 ? 12.969 57.688 -13.891 1 32.81 10 SER B CA 1
ATOM 1237 C C . SER B 1 10 ? 11.977 56.594 -13.539 1 32.81 10 SER B C 1
ATOM 1239 O O . SER B 1 10 ? 11.328 56.656 -12.492 1 32.81 10 SER B O 1
ATOM 1241 N N . ALA B 1 11 ? 11.18 56.125 -14.5 1 34.69 11 ALA B N 1
ATOM 1242 C CA . ALA B 1 11 ? 10.375 54.938 -14.258 1 34.69 11 ALA B CA 1
ATOM 1243 C C . ALA B 1 11 ? 11.211 53.812 -13.641 1 34.69 11 ALA B C 1
ATOM 1245 O O . ALA B 1 11 ? 12.203 53.406 -14.227 1 34.69 11 ALA B O 1
ATOM 1246 N N . ASP B 1 12 ? 11.477 53.906 -12.328 1 32.59 12 ASP B N 1
ATOM 1247 C CA . ASP B 1 12 ? 12 52.75 -11.602 1 32.59 12 ASP B CA 1
ATOM 1248 C C . ASP B 1 12 ? 11.289 51.469 -12.0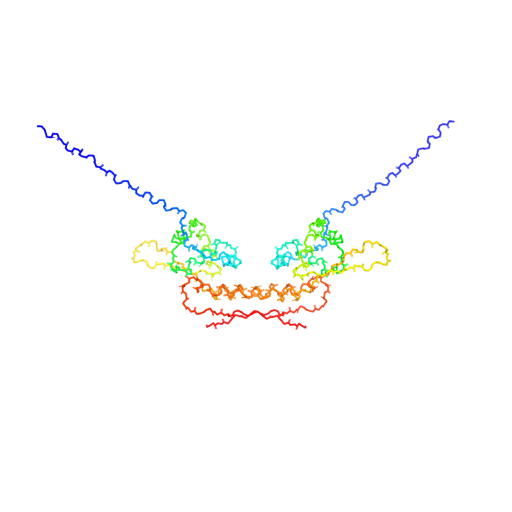23 1 32.59 12 ASP B C 1
ATOM 1250 O O . ASP B 1 12 ? 10.062 51.406 -12.023 1 32.59 12 ASP B O 1
ATOM 1254 N N . SER B 1 13 ? 11.781 50.875 -13.172 1 33.19 13 SER B N 1
ATOM 1255 C CA . SER B 1 13 ? 11.453 49.5 -13.578 1 33.19 13 SER B CA 1
ATOM 1256 C C . SER B 1 13 ? 11.281 48.594 -12.367 1 33.19 13 SER B C 1
ATOM 1258 O O . SER B 1 13 ? 12.227 48.375 -11.609 1 33.19 13 SER B O 1
ATOM 1260 N N . THR B 1 14 ? 10.117 48.75 -11.664 1 33.28 14 THR B N 1
ATOM 1261 C CA . THR B 1 14 ? 9.766 47.75 -10.672 1 33.28 14 THR B CA 1
ATOM 1262 C C . THR B 1 14 ? 10.07 46.344 -11.188 1 33.28 14 THR B C 1
ATOM 1264 O O . THR B 1 14 ? 9.586 45.938 -12.25 1 33.28 14 THR B O 1
ATOM 1267 N N . ALA B 1 15 ? 11.305 45.844 -10.922 1 34.34 15 ALA B N 1
ATOM 1268 C CA . ALA B 1 15 ? 11.75 44.438 -11.055 1 34.34 15 ALA B CA 1
ATOM 1269 C C . ALA B 1 15 ? 10.625 43.469 -10.719 1 34.34 15 ALA B C 1
ATOM 1271 O O . ALA B 1 15 ? 10.125 43.469 -9.594 1 34.34 15 ALA B O 1
ATOM 1272 N N . GLU B 1 16 ? 9.664 43.312 -11.625 1 33.06 16 GLU B N 1
ATOM 1273 C CA . GLU B 1 16 ? 8.75 42.188 -11.555 1 33.06 16 GLU B CA 1
ATOM 1274 C C . GLU B 1 16 ? 9.477 40.906 -11.164 1 33.06 16 GLU B C 1
ATOM 1276 O O . GLU B 1 16 ? 10.281 40.375 -11.945 1 33.06 16 GLU B O 1
ATOM 1281 N N . GLU B 1 17 ? 10.203 40.938 -9.992 1 33.22 17 GLU B N 1
ATOM 1282 C CA . GLU B 1 17 ? 10.695 39.625 -9.633 1 33.22 17 GLU B CA 1
ATOM 1283 C C . GLU B 1 17 ? 9.648 38.531 -9.922 1 33.22 17 GLU B C 1
ATOM 1285 O O . GLU B 1 17 ? 8.57 38.562 -9.328 1 33.22 17 GLU B O 1
ATOM 1290 N N . HIS B 1 18 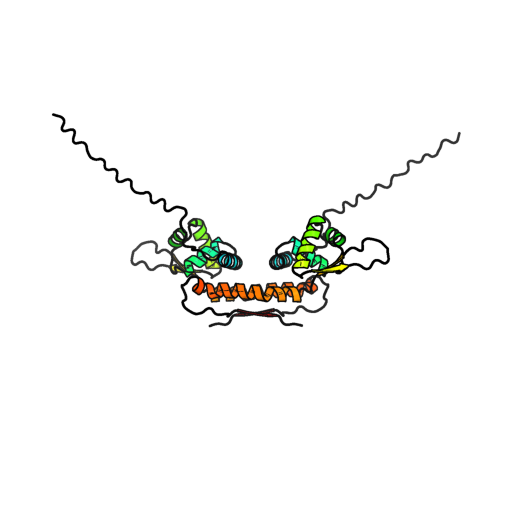? 9.359 38.219 -11.172 1 32.53 18 HIS B N 1
ATOM 1291 C CA . HIS B 1 18 ? 8.656 37 -11.57 1 32.53 18 HIS B CA 1
ATOM 1292 C C . HIS B 1 18 ? 9.039 35.812 -10.688 1 32.53 18 HIS B C 1
ATOM 1294 O O . HIS B 1 18 ? 10.141 35.281 -10.797 1 32.53 18 HIS B O 1
ATOM 1300 N N . THR B 1 19 ? 8.828 36 -9.414 1 34.59 19 THR B N 1
ATOM 1301 C CA . THR B 1 19 ? 8.992 34.781 -8.648 1 34.59 19 THR B CA 1
ATOM 1302 C C . THR B 1 19 ? 8.383 33.594 -9.383 1 34.59 19 THR B C 1
ATOM 1304 O O . THR B 1 19 ? 7.18 33.562 -9.641 1 34.59 19 THR B O 1
ATOM 1307 N N . GLY B 1 20 ? 8.945 33.156 -10.5 1 30.44 20 GLY B N 1
ATOM 1308 C CA . GLY B 1 20 ? 8.648 31.969 -11.297 1 30.44 20 GLY B CA 1
ATOM 1309 C C . GLY B 1 20 ? 7.973 30.875 -10.5 1 30.44 20 GLY B C 1
ATOM 1310 O O . GLY B 1 20 ? 7.777 31 -9.289 1 30.44 20 GLY B O 1
ATOM 1311 N N . PRO B 1 21 ? 7.668 29.797 -11.242 1 34.88 21 PRO B N 1
ATOM 1312 C CA . PRO B 1 21 ? 6.93 28.719 -10.594 1 34.88 21 PRO B CA 1
ATOM 1313 C C . PRO B 1 21 ? 7.375 28.469 -9.156 1 34.88 21 PRO B C 1
ATOM 1315 O O . PRO B 1 21 ? 8.578 28.438 -8.875 1 34.88 21 PRO B O 1
ATOM 1318 N N . ALA B 1 22 ? 6.734 29.109 -8.18 1 33.59 22 ALA B N 1
ATOM 1319 C CA . ALA B 1 22 ? 6.895 29.094 -6.73 1 33.59 22 ALA B CA 1
ATOM 1320 C C . ALA B 1 22 ? 7.602 27.828 -6.27 1 33.59 22 ALA B C 1
ATOM 1322 O O . ALA B 1 22 ? 7.293 26.734 -6.742 1 33.59 22 ALA B O 1
ATOM 1323 N N . ASP B 1 23 ? 8.852 27.906 -6.047 1 33.78 23 ASP B N 1
ATOM 1324 C CA . ASP B 1 23 ? 9.547 26.969 -5.172 1 33.78 23 ASP B CA 1
ATOM 1325 C C . ASP B 1 23 ? 8.625 26.453 -4.066 1 33.78 23 ASP B C 1
ATOM 1327 O O . ASP B 1 23 ? 8.461 27.125 -3.037 1 33.78 23 ASP B O 1
ATOM 1331 N N . CYS B 1 24 ? 7.324 26.266 -4.402 1 34.88 24 CYS B N 1
ATOM 1332 C CA . CYS B 1 24 ? 6.355 25.797 -3.414 1 34.88 24 CYS B CA 1
ATOM 1333 C C . CYS B 1 24 ? 7.043 25 -2.309 1 34.88 24 CYS B C 1
ATOM 1335 O O . CYS B 1 24 ? 8.008 24.281 -2.566 1 34.88 24 CYS B O 1
ATOM 1337 N N . ALA B 1 25 ? 7.086 25.562 -1.236 1 36.78 25 ALA B N 1
ATOM 1338 C CA . ALA B 1 25 ? 7.676 25 -0.025 1 36.78 25 ALA B CA 1
ATOM 1339 C C . ALA B 1 25 ? 7.629 23.484 -0.054 1 36.78 25 ALA B C 1
ATOM 1341 O O . ALA B 1 25 ? 8 22.828 0.923 1 36.78 25 ALA B O 1
ATOM 1342 N N . ILE B 1 26 ? 6.621 22.953 -0.908 1 43.12 26 ILE B N 1
ATOM 1343 C CA . ILE B 1 26 ? 6.852 21.516 -0.748 1 43.12 26 ILE B CA 1
ATOM 1344 C C . ILE B 1 26 ? 8.281 21.172 -1.156 1 43.12 26 ILE B C 1
ATOM 1346 O O . ILE B 1 26 ? 8.625 21.219 -2.34 1 43.12 26 ILE B O 1
ATOM 1350 N N . SER B 1 27 ? 9.25 21.922 -0.671 1 42.75 27 SER B N 1
ATOM 1351 C CA . SER B 1 27 ? 10.633 21.5 -0.839 1 42.75 27 SER B CA 1
ATOM 1352 C C . SER B 1 27 ? 10.703 20.062 -1.342 1 42.75 27 SER B C 1
ATOM 1354 O O . SER B 1 27 ? 9.719 19.312 -1.27 1 42.75 27 SER B O 1
ATOM 1356 N N . GLU B 1 28 ? 11.945 19.703 -1.743 1 45 28 GLU B N 1
ATOM 1357 C CA . GLU B 1 28 ? 12.406 18.391 -2.215 1 45 28 GLU B CA 1
ATOM 1358 C C . GLU B 1 28 ? 11.797 17.266 -1.4 1 45 28 GLU B C 1
ATOM 1360 O O . GLU B 1 28 ? 12.461 16.672 -0.541 1 45 28 GLU B O 1
ATOM 1365 N N . PHE B 1 29 ? 10.656 17.719 -0.888 1 52.69 29 PHE B N 1
ATOM 1366 C CA . PHE B 1 29 ? 10.156 16.5 -0.257 1 52.69 29 PHE B CA 1
ATOM 1367 C C . PHE B 1 29 ? 10.258 15.32 -1.214 1 52.69 29 PHE B C 1
ATOM 1369 O O . PHE B 1 29 ? 10.07 15.477 -2.422 1 52.69 29 PHE B O 1
ATOM 1376 N N . ASP B 1 30 ? 10.844 14.359 -0.692 1 68.12 30 ASP B N 1
ATOM 1377 C CA . ASP B 1 30 ? 11.156 13.109 -1.377 1 68.12 30 ASP B CA 1
ATOM 1378 C C . ASP B 1 30 ? 9.914 12.516 -2.025 1 68.12 30 ASP B C 1
ATOM 1380 O O . ASP B 1 30 ? 8.914 12.266 -1.35 1 68.12 30 ASP B O 1
ATOM 1384 N N . ASP B 1 31 ? 9.789 12.734 -3.305 1 78.25 31 ASP B N 1
ATOM 1385 C CA . ASP B 1 31 ? 8.727 12.172 -4.133 1 78.25 31 ASP B CA 1
ATOM 1386 C C . ASP B 1 31 ? 8.266 10.82 -3.596 1 78.25 31 ASP B C 1
ATOM 1388 O O . ASP B 1 31 ? 7.074 10.5 -3.627 1 78.25 31 ASP B O 1
ATOM 1392 N N . GLY B 1 32 ? 9.164 10.172 -3.012 1 82.12 32 GLY B N 1
ATOM 1393 C CA . GLY B 1 32 ? 8.828 8.875 -2.443 1 82.12 32 GLY B CA 1
ATOM 1394 C C . GLY B 1 32 ? 7.914 8.969 -1.237 1 82.12 32 GLY B C 1
ATOM 1395 O O . GLY B 1 32 ? 6.938 8.227 -1.131 1 82.12 32 GLY B O 1
ATOM 1396 N N . LEU B 1 33 ? 8.195 10.023 -0.513 1 88.88 33 LEU B N 1
ATOM 1397 C CA . LEU B 1 33 ? 7.398 10.195 0.697 1 88.88 33 LEU B CA 1
ATOM 1398 C C . LEU B 1 33 ? 6.012 10.727 0.362 1 88.88 33 LEU B C 1
ATOM 1400 O O . LEU B 1 33 ? 5.02 10.32 0.97 1 88.88 33 LEU B O 1
ATOM 1404 N N . VAL B 1 34 ? 5.969 11.617 -0.593 1 89.5 34 VAL B N 1
ATOM 1405 C CA . VAL B 1 34 ? 4.676 12.156 -0.999 1 89.5 34 VAL B CA 1
ATOM 1406 C C . VAL B 1 34 ? 3.807 11.047 -1.579 1 89.5 34 VAL B C 1
ATOM 1408 O O . VAL B 1 34 ? 2.6 11 -1.334 1 89.5 34 VAL B O 1
ATOM 1411 N N . ASP B 1 35 ? 4.461 10.141 -2.297 1 90.69 35 ASP B N 1
ATOM 1412 C CA . ASP B 1 35 ? 3.729 9.008 -2.855 1 90.69 35 ASP B CA 1
ATOM 1413 C C . ASP B 1 35 ? 3.154 8.125 -1.75 1 90.69 35 ASP B C 1
ATOM 1415 O O . ASP B 1 35 ? 2.016 7.668 -1.844 1 90.69 35 ASP B O 1
ATOM 1419 N N . LEU B 1 36 ? 3.889 7.895 -0.771 1 92.44 36 LEU B N 1
ATOM 1420 C CA . LEU B 1 36 ? 3.439 7.086 0.358 1 92.44 36 LEU B CA 1
ATOM 1421 C C . LEU B 1 36 ? 2.279 7.766 1.081 1 92.44 36 LEU B C 1
ATOM 1423 O O . LEU B 1 36 ? 1.289 7.113 1.422 1 92.44 36 LEU B O 1
ATOM 1427 N N . LEU B 1 37 ? 2.412 9.047 1.226 1 96.25 37 LEU B N 1
ATOM 1428 C CA . LEU B 1 37 ? 1.354 9.797 1.891 1 96.25 37 LEU B CA 1
ATOM 1429 C C . LEU B 1 37 ? 0.092 9.836 1.037 1 96.25 37 LEU B C 1
ATOM 1431 O O . LEU B 1 37 ? -1.021 9.797 1.565 1 96.25 37 LEU B O 1
ATOM 1435 N N . ALA B 1 38 ? 0.318 9.938 -0.179 1 95.06 38 ALA B N 1
ATOM 1436 C CA . ALA B 1 38 ? -0.838 9.922 -1.072 1 95.06 38 ALA B CA 1
ATOM 1437 C C . ALA B 1 38 ? -1.572 8.586 -1.002 1 95.06 38 ALA B C 1
ATOM 1439 O O . ALA B 1 38 ? -2.801 8.539 -1.09 1 95.06 38 ALA B O 1
ATOM 1440 N N . TRP B 1 39 ? -0.807 7.578 -0.829 1 90.25 39 TRP B N 1
ATOM 1441 C CA . TRP B 1 39 ? -1.418 6.262 -0.65 1 90.25 39 TRP B CA 1
ATOM 1442 C C . TRP B 1 39 ? -2.242 6.215 0.632 1 90.25 39 TRP B C 1
ATOM 1444 O O . TRP B 1 39 ? -3.352 5.676 0.644 1 90.25 39 TRP B O 1
ATOM 1454 N N . ILE B 1 40 ? -1.791 6.836 1.648 1 94.44 40 ILE B N 1
ATOM 1455 C CA . ILE B 1 40 ? -2.467 6.828 2.941 1 94.44 40 ILE B CA 1
ATOM 1456 C C . ILE B 1 40 ? -3.637 7.809 2.92 1 94.44 40 ILE B C 1
ATOM 1458 O O . ILE B 1 40 ? -4.727 7.496 3.41 1 94.44 40 ILE B O 1
ATOM 1462 N N . LEU B 1 41 ? -3.391 8.938 2.26 1 97.19 41 LEU B N 1
ATOM 1463 C CA . LEU B 1 41 ? -4.355 10.031 2.348 1 97.19 41 LEU B CA 1
ATOM 1464 C C . LEU B 1 41 ? -5.188 10.125 1.073 1 97.19 41 LEU B C 1
ATOM 1466 O O . LEU B 1 41 ? -5.957 11.07 0.899 1 97.19 41 LEU B O 1
ATOM 1470 N N . ASP B 1 42 ? -4.973 9.289 0.155 1 94.25 42 ASP B N 1
ATOM 1471 C CA . ASP B 1 42 ? -5.828 9.055 -1.005 1 94.25 42 ASP B CA 1
ATOM 1472 C C . ASP B 1 42 ? -5.371 9.891 -2.199 1 94.25 42 ASP B C 1
ATOM 1474 O O . ASP B 1 42 ? -5.414 9.422 -3.34 1 94.25 42 ASP B O 1
ATOM 1478 N N . THR B 1 43 ? -4.965 11.133 -1.999 1 95.5 43 THR B N 1
ATOM 1479 C CA . THR B 1 43 ? -4.566 11.969 -3.127 1 95.5 43 THR B CA 1
ATOM 1480 C C . THR B 1 43 ? -3.268 12.711 -2.816 1 95.5 43 THR B C 1
ATOM 1482 O O . THR B 1 43 ? -2.939 12.93 -1.65 1 95.5 43 THR B O 1
ATOM 1485 N N . GLU B 1 44 ? -2.652 13.102 -3.932 1 94.69 44 GLU B N 1
ATOM 1486 C CA . GLU B 1 44 ? -1.461 13.93 -3.787 1 94.69 44 GLU B CA 1
ATOM 1487 C C . GLU B 1 44 ? -1.8 15.273 -3.145 1 94.69 44 GLU B C 1
ATOM 1489 O O . GLU B 1 44 ? -1.017 15.805 -2.354 1 94.69 44 GLU B O 1
ATOM 1494 N N . THR B 1 45 ? -2.932 15.75 -3.465 1 97 45 THR B N 1
ATOM 1495 C CA . THR B 1 45 ? -3.398 17.016 -2.902 1 97 45 THR B CA 1
ATOM 1496 C C . THR B 1 45 ? -3.482 16.938 -1.382 1 97 45 THR B C 1
ATOM 1498 O O . THR B 1 45 ? -2.92 17.781 -0.677 1 97 45 THR B O 1
ATOM 1501 N N . ARG B 1 46 ? -4.117 15.938 -0.923 1 98.06 46 ARG B N 1
ATOM 1502 C CA . ARG B 1 46 ? -4.254 15.727 0.515 1 98.06 46 ARG B CA 1
ATOM 1503 C C . ARG B 1 46 ? -2.891 15.523 1.17 1 98.06 46 ARG B C 1
ATOM 1505 O O . ARG B 1 46 ? -2.629 16.062 2.248 1 98.06 46 ARG B O 1
ATOM 1512 N N . ALA B 1 47 ? -2.053 14.867 0.447 1 97.12 47 ALA B N 1
ATOM 1513 C CA . ALA B 1 47 ? -0.703 14.617 0.947 1 97.12 47 ALA B CA 1
ATOM 1514 C C . ALA B 1 47 ? 0.071 15.922 1.108 1 97.12 47 ALA B C 1
ATOM 1516 O O . ALA B 1 47 ? 0.687 16.156 2.15 1 97.12 47 ALA B O 1
ATOM 1517 N N . ARG B 1 48 ? -0.01 16.719 0.19 1 95.69 48 ARG B N 1
ATOM 1518 C CA . ARG B 1 48 ? 0.716 17.984 0.212 1 95.69 48 ARG B CA 1
ATOM 1519 C C . ARG B 1 48 ? 0.197 18.891 1.32 1 95.69 48 ARG B C 1
ATOM 1521 O O . ARG B 1 48 ? 0.979 19.547 2.008 1 95.69 48 ARG B O 1
ATOM 1528 N N . ILE B 1 49 ? -1.05 18.906 1.441 1 98.06 49 ILE B N 1
ATOM 1529 C CA . ILE B 1 49 ? -1.659 19.734 2.488 1 98.06 49 ILE B CA 1
ATOM 1530 C C . ILE B 1 49 ? -1.22 19.219 3.859 1 98.06 49 ILE B C 1
ATOM 1532 O O . ILE B 1 49 ? -0.864 20.016 4.734 1 98.06 49 ILE B O 1
ATOM 1536 N N . TYR B 1 50 ? -1.173 17.938 4.023 1 98 50 TYR B N 1
ATOM 1537 C CA . TYR B 1 50 ? -0.727 17.328 5.277 1 98 50 TYR B CA 1
ATOM 1538 C C . TYR B 1 50 ? 0.709 17.734 5.594 1 98 50 TYR B C 1
ATOM 1540 O O . TYR B 1 50 ? 1.009 18.172 6.707 1 98 50 TYR B O 1
ATOM 1548 N N . VAL B 1 51 ? 1.496 17.656 4.641 1 96.5 51 VAL B N 1
ATOM 1549 C CA . VAL B 1 51 ? 2.904 17.984 4.828 1 96.5 51 VAL B CA 1
ATOM 1550 C C . VAL B 1 51 ? 3.045 19.453 5.211 1 96.5 51 VAL B C 1
ATOM 1552 O O . VAL B 1 51 ? 3.783 19.797 6.141 1 96.5 51 VAL B O 1
ATOM 1555 N N . TYR B 1 52 ? 2.398 20.297 4.527 1 96.5 52 TYR B N 1
ATOM 1556 C CA . TYR B 1 52 ? 2.455 21.734 4.82 1 96.5 52 TYR B CA 1
ATOM 1557 C C . TYR B 1 52 ? 2.043 22.016 6.258 1 96.5 52 TYR B C 1
ATOM 1559 O O . TYR B 1 52 ? 2.715 22.766 6.973 1 96.5 52 TYR B O 1
ATOM 1567 N N . LEU B 1 53 ? 0.971 21.359 6.645 1 97.56 53 LEU B N 1
ATOM 1568 C CA . LEU B 1 53 ? 0.443 21.609 7.98 1 97.56 53 LEU B CA 1
ATOM 1569 C C . LEU B 1 53 ? 1.388 21.062 9.047 1 97.56 53 LEU B C 1
ATOM 1571 O O . LEU B 1 53 ? 1.461 21.609 10.156 1 97.56 53 LEU B O 1
ATOM 1575 N N . ARG B 1 54 ? 2.078 20 8.719 1 96.19 54 ARG B N 1
ATOM 1576 C CA . ARG B 1 54 ? 3.082 19.5 9.656 1 96.19 54 ARG B CA 1
ATOM 1577 C C . ARG B 1 54 ? 4.207 20.516 9.844 1 96.19 54 ARG B C 1
ATOM 1579 O O . ARG B 1 54 ? 4.723 20.688 10.945 1 96.19 54 ARG B O 1
ATOM 1586 N N . GLN B 1 55 ? 4.484 21.203 8.852 1 94.75 55 GLN B N 1
ATOM 1587 C CA . GLN B 1 55 ? 5.555 22.203 8.883 1 94.75 55 GLN B CA 1
ATOM 1588 C C . GLN B 1 55 ? 5.059 23.516 9.453 1 94.75 55 GLN B C 1
ATOM 1590 O O . GLN B 1 55 ? 5.828 24.266 10.07 1 94.75 55 GLN B O 1
ATOM 1595 N N . HIS B 1 56 ? 3.838 23.812 9.164 1 95.81 56 HIS B N 1
ATOM 1596 C CA . HIS B 1 56 ? 3.244 25.078 9.562 1 95.81 56 HIS B CA 1
ATOM 1597 C C . HIS B 1 56 ? 1.929 24.859 10.305 1 95.81 56 HIS B C 1
ATOM 1599 O O . HIS B 1 56 ? 0.858 25.172 9.781 1 95.81 56 HIS B O 1
ATOM 1605 N N . PRO B 1 57 ? 2.012 24.406 11.531 1 96.69 57 PRO B N 1
ATOM 1606 C CA . PRO B 1 57 ? 0.768 24.219 12.273 1 96.69 57 PRO B CA 1
ATOM 1607 C C . PRO B 1 57 ? 0 25.516 12.492 1 96.69 57 PRO B C 1
ATOM 1609 O O . PRO B 1 57 ? 0.59 26.594 12.445 1 96.69 57 PRO B O 1
ATOM 1612 N N . HIS B 1 58 ? -1.308 25.438 12.648 1 96.75 58 HIS B N 1
ATOM 1613 C CA . HIS B 1 58 ? -2.209 26.562 12.891 1 96.75 58 HIS B CA 1
ATOM 1614 C C . HIS B 1 58 ? -2.281 27.484 11.68 1 96.75 58 HIS B C 1
ATOM 1616 O O . HIS B 1 58 ? -2.275 28.703 11.82 1 96.75 58 HIS B O 1
ATOM 1622 N N . SER B 1 59 ? -2.291 26.891 10.531 1 96.69 59 SER B N 1
ATOM 1623 C CA . SER B 1 59 ? -2.426 27.656 9.297 1 96.69 59 SER B CA 1
ATOM 1624 C C . SER B 1 59 ? -3.887 27.766 8.867 1 96.69 59 SER B C 1
ATOM 1626 O O . SER B 1 59 ? -4.668 26.828 9.062 1 96.69 59 SER B O 1
ATOM 1628 N N . THR B 1 60 ? -4.223 28.891 8.344 1 96.31 60 THR B N 1
ATOM 1629 C CA . THR B 1 60 ? -5.543 29.047 7.742 1 96.31 60 THR B CA 1
ATOM 1630 C C . THR B 1 60 ? -5.586 28.406 6.355 1 96.31 60 THR B C 1
ATOM 1632 O O . THR B 1 60 ? -4.551 28.047 5.801 1 96.31 60 THR B O 1
ATOM 1635 N N . SER B 1 61 ? -6.883 28.266 5.84 1 97.31 61 SER B N 1
ATOM 1636 C CA . SER B 1 61 ? -7.02 27.703 4.496 1 97.31 61 SER B CA 1
ATOM 1637 C C . SER B 1 61 ? -6.324 28.578 3.461 1 97.31 61 SER B C 1
ATOM 1639 O O . SER B 1 61 ? -5.766 28.078 2.484 1 97.31 61 SER B O 1
ATOM 1641 N N . GLU B 1 62 ? -6.285 29.812 3.717 1 96 62 GLU B N 1
ATOM 1642 C CA . GLU B 1 62 ? -5.629 30.734 2.805 1 96 62 GLU B CA 1
ATOM 1643 C C . GLU B 1 62 ? -4.113 30.562 2.828 1 96 62 GLU B C 1
ATOM 1645 O O . GLU B 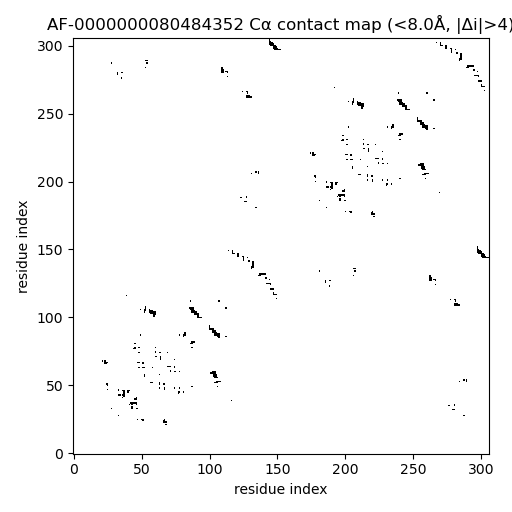1 62 ? -3.463 30.578 1.781 1 96 62 GLU B O 1
ATOM 1650 N N . GLU B 1 63 ? -3.609 30.453 3.992 1 96.81 63 GLU B N 1
ATOM 1651 C CA . GLU B 1 63 ? -2.172 30.234 4.145 1 96.81 63 GLU B CA 1
ATOM 1652 C C . GLU B 1 63 ? -1.739 28.922 3.516 1 96.81 63 GLU B C 1
ATOM 1654 O O . GLU B 1 63 ? -0.684 28.844 2.885 1 96.81 63 GLU B O 1
ATOM 1659 N N . VAL B 1 64 ? -2.555 27.891 3.645 1 97.88 64 VAL B N 1
ATOM 1660 C CA . VAL B 1 64 ? -2.266 26.594 3.043 1 97.88 64 VAL B CA 1
ATOM 1661 C C . VAL B 1 64 ? -2.25 26.719 1.521 1 97.88 64 VAL B C 1
ATOM 1663 O O . VAL B 1 64 ? -1.347 26.203 0.859 1 97.88 64 VAL B O 1
ATOM 1666 N N . ALA B 1 65 ? -3.25 27.422 1.026 1 97.69 65 ALA B N 1
ATOM 1667 C CA . ALA B 1 65 ? -3.316 27.609 -0.42 1 97.69 65 ALA B CA 1
ATOM 1668 C C . ALA B 1 65 ? -2.076 28.344 -0.935 1 97.69 65 ALA B C 1
ATOM 1670 O O . ALA B 1 65 ? -1.448 27.906 -1.9 1 97.69 65 ALA B O 1
ATOM 1671 N N . ALA B 1 66 ? -1.691 29.344 -0.274 1 97 66 ALA B N 1
ATOM 1672 C CA . ALA B 1 66 ? -0.523 30.125 -0.662 1 97 66 ALA B CA 1
ATOM 1673 C C . ALA B 1 66 ? 0.751 29.281 -0.583 1 97 66 ALA B C 1
ATOM 1675 O O . ALA B 1 66 ? 1.579 29.312 -1.495 1 97 66 ALA B O 1
ATOM 1676 N N . GLY B 1 67 ? 0.864 28.562 0.441 1 96.12 67 GLY B N 1
ATOM 1677 C CA . GLY B 1 67 ? 2.072 27.797 0.688 1 96.12 67 GLY B CA 1
ATOM 1678 C C . GLY B 1 67 ? 2.203 26.578 -0.219 1 96.12 67 GLY B C 1
ATOM 1679 O O . GLY B 1 67 ? 3.316 26.141 -0.519 1 96.12 67 GLY B O 1
ATOM 1680 N N . THR B 1 68 ? 1.095 25.969 -0.642 1 95.62 68 THR B N 1
ATOM 1681 C CA . THR B 1 68 ? 1.121 24.766 -1.461 1 95.62 68 THR B CA 1
ATOM 1682 C C . THR B 1 68 ? 0.994 25.109 -2.941 1 95.62 68 THR B C 1
ATOM 1684 O O . THR B 1 68 ? 1.274 24.281 -3.807 1 95.62 68 THR B O 1
ATOM 1687 N N . GLY B 1 69 ? 0.481 26.219 -3.215 1 96.25 69 GLY B N 1
ATOM 1688 C CA . GLY B 1 69 ? 0.239 26.609 -4.594 1 96.25 69 GLY B CA 1
ATOM 1689 C C . GLY B 1 69 ? -1.029 26.016 -5.172 1 96.25 69 GLY B C 1
ATOM 1690 O O . GLY B 1 69 ? -1.243 26.047 -6.383 1 96.25 69 GLY B O 1
ATOM 1691 N N . LEU B 1 70 ? -1.803 25.406 -4.324 1 97.31 70 LEU B N 1
ATOM 1692 C CA . LEU B 1 70 ? -3.08 24.828 -4.734 1 97.31 70 LEU B CA 1
ATOM 1693 C C . LEU B 1 70 ? -4.168 25.891 -4.762 1 97.31 70 LEU B C 1
ATOM 1695 O O . LEU B 1 70 ? -4.062 26.922 -4.078 1 97.31 70 LEU B O 1
ATOM 1699 N N . TYR B 1 71 ? -5.199 25.609 -5.527 1 97.88 71 TYR B N 1
ATOM 1700 C CA . TYR B 1 71 ? -6.336 26.516 -5.566 1 97.88 71 TYR B CA 1
ATOM 1701 C C . TYR B 1 71 ? -7.059 26.547 -4.227 1 97.88 71 TYR B C 1
ATOM 1703 O O . TYR B 1 71 ? -7.266 25.5 -3.604 1 97.88 71 TYR B O 1
ATOM 1711 N N . PRO B 1 72 ? -7.527 27.781 -3.9 1 97.94 72 PRO B N 1
ATOM 1712 C CA . PRO B 1 72 ? -8.203 27.922 -2.607 1 97.94 72 PRO B CA 1
ATOM 1713 C C . PRO B 1 72 ? -9.414 27.016 -2.475 1 97.94 72 PRO B C 1
ATOM 1715 O O . PRO B 1 72 ? -9.648 26.438 -1.406 1 97.94 72 PRO B O 1
ATOM 1718 N N . SER B 1 73 ? -10.141 26.812 -3.479 1 97.88 73 SER B N 1
ATOM 1719 C CA . SER B 1 73 ? -11.312 25.953 -3.422 1 97.88 73 SER B CA 1
ATOM 1720 C C . SER B 1 73 ? -10.906 24.5 -3.205 1 97.88 73 SER B C 1
ATOM 1722 O O . SER B 1 73 ? -11.547 23.781 -2.428 1 97.88 73 SER B O 1
ATOM 1724 N N . THR B 1 74 ? -9.898 24.062 -3.857 1 98.12 74 THR B N 1
ATOM 1725 C CA . THR B 1 74 ? -9.359 22.719 -3.705 1 98.12 74 THR B CA 1
ATOM 1726 C C . THR B 1 74 ? -8.875 22.484 -2.275 1 98.12 74 THR B C 1
ATOM 1728 O O . THR B 1 74 ? -9.156 21.438 -1.684 1 98.12 74 THR B O 1
ATOM 1731 N N . VAL B 1 75 ? -8.25 23.484 -1.79 1 98.5 75 VAL B N 1
ATOM 1732 C CA . VAL B 1 75 ? -7.727 23.406 -0.431 1 98.5 75 VAL B CA 1
ATOM 1733 C C . VAL B 1 75 ? -8.883 23.312 0.565 1 98.5 75 VAL B C 1
ATOM 1735 O O . VAL B 1 75 ? -8.867 22.484 1.466 1 98.5 75 VAL B O 1
ATOM 1738 N N . ARG B 1 76 ? -9.836 24.094 0.411 1 98.06 76 ARG B N 1
ATOM 1739 C CA . ARG B 1 76 ? -10.977 24.094 1.33 1 98.06 76 ARG B CA 1
ATOM 1740 C C . ARG B 1 76 ? -11.711 22.766 1.293 1 98.06 76 ARG B C 1
ATOM 1742 O O . ARG B 1 76 ? -12.086 22.234 2.336 1 98.06 76 ARG B O 1
ATOM 1749 N N . GLU B 1 77 ? -11.852 22.281 0.145 1 98.5 77 GLU B N 1
ATOM 1750 C CA . GLU B 1 77 ? -12.516 20.984 0.004 1 98.5 77 GLU B CA 1
ATOM 1751 C C . GLU B 1 77 ? -11.688 19.875 0.649 1 98.5 77 GLU B C 1
ATOM 1753 O O . GLU B 1 77 ? -12.219 19.062 1.402 1 98.5 77 GLU B O 1
ATOM 1758 N N . ALA B 1 78 ? -10.445 19.859 0.367 1 98.62 78 ALA B N 1
ATOM 1759 C CA . ALA B 1 78 ? -9.562 18.828 0.928 1 98.62 78 ALA B CA 1
ATOM 1760 C C . ALA B 1 78 ? -9.492 18.953 2.449 1 98.62 78 ALA B C 1
ATOM 1762 O O . ALA B 1 78 ? -9.508 17.938 3.152 1 98.62 78 ALA B O 1
ATOM 1763 N N . LEU B 1 79 ? -9.43 20.172 2.955 1 98.62 79 LEU B N 1
ATOM 1764 C CA . LEU B 1 79 ? -9.375 20.375 4.398 1 98.62 79 LEU B CA 1
ATOM 1765 C C . LEU B 1 79 ? -10.664 19.891 5.062 1 98.62 79 LEU B C 1
ATOM 1767 O O . LEU B 1 79 ? -10.625 19.328 6.156 1 98.62 79 LEU B O 1
ATOM 1771 N N . ALA B 1 80 ? -11.734 20.156 4.414 1 98.12 80 ALA B N 1
ATOM 1772 C CA . ALA B 1 80 ? -13.008 19.672 4.945 1 98.12 80 ALA B CA 1
ATOM 1773 C C . ALA B 1 80 ? -13.008 18.141 5.059 1 98.12 80 ALA B C 1
ATOM 1775 O O . ALA B 1 80 ? -13.383 17.594 6.094 1 98.12 80 ALA B O 1
ATOM 1776 N N . GLU B 1 81 ? -12.531 17.438 4.047 1 98.25 81 GLU B N 1
ATOM 1777 C CA . GLU B 1 81 ? -12.484 15.984 4.027 1 98.25 81 GLU B CA 1
ATOM 1778 C C . GLU B 1 81 ? -11.477 15.453 5.039 1 98.25 81 GLU B C 1
ATOM 1780 O O . GLU B 1 81 ? -11.75 14.477 5.742 1 98.25 81 GLU B O 1
ATOM 1785 N N . LEU B 1 82 ? -10.336 16.078 5.102 1 98.44 82 LEU B N 1
ATOM 1786 C CA . LEU B 1 82 ? -9.305 15.68 6.047 1 98.44 82 LEU B CA 1
ATOM 1787 C C . LEU B 1 82 ? -9.781 15.852 7.484 1 98.44 82 LEU B C 1
ATOM 1789 O O . LEU B 1 82 ? -9.406 15.078 8.367 1 98.44 82 LEU B O 1
ATOM 1793 N N . THR B 1 83 ? -10.562 16.906 7.699 1 98.31 83 THR B N 1
ATOM 1794 C CA . THR B 1 83 ? -11.156 17.125 9.016 1 98.31 83 THR B CA 1
ATOM 1795 C C . THR B 1 83 ? -12.172 16.031 9.336 1 98.31 83 THR B C 1
ATOM 1797 O O . THR B 1 83 ? -12.195 15.508 10.453 1 98.31 83 THR B O 1
ATOM 1800 N N . GLU B 1 84 ? -12.922 15.664 8.383 1 97.56 84 GLU B N 1
ATOM 1801 C CA . GLU B 1 84 ? -13.945 14.633 8.547 1 97.56 84 GLU B CA 1
ATOM 1802 C C . GLU B 1 84 ? -13.312 13.289 8.883 1 97.56 84 GLU B C 1
ATOM 1804 O O . GLU B 1 84 ? -13.828 12.547 9.727 1 97.56 84 GLU B O 1
ATOM 1809 N N . ASP B 1 85 ? -12.195 13.023 8.266 1 95.94 85 ASP B N 1
ATOM 1810 C CA . ASP B 1 85 ? -11.586 11.727 8.539 1 95.94 85 ASP B CA 1
ATOM 1811 C C . ASP B 1 85 ? -10.578 11.82 9.688 1 95.94 85 ASP B C 1
ATOM 1813 O O . ASP B 1 85 ? -9.82 10.891 9.93 1 95.94 85 ASP B O 1
ATOM 1817 N N . GLU B 1 86 ? -10.516 12.953 10.344 1 97.56 86 GLU B N 1
ATOM 1818 C CA . GLU B 1 86 ? -9.797 13.188 11.594 1 97.56 86 GLU B CA 1
ATOM 1819 C C . GLU B 1 86 ? -8.289 13.211 11.375 1 97.56 86 GLU B C 1
ATOM 1821 O O . GLU B 1 86 ? -7.516 12.914 12.281 1 97.56 86 GLU B O 1
ATOM 1826 N N . THR B 1 87 ? -7.918 13.516 10.164 1 98.38 87 THR B N 1
ATOM 1827 C CA . THR B 1 87 ? -6.504 13.672 9.844 1 98.38 87 THR B CA 1
ATOM 1828 C C . THR B 1 87 ? -6.027 15.078 10.195 1 98.38 87 THR B C 1
ATOM 1830 O O . THR B 1 87 ? -4.84 15.289 10.461 1 98.38 87 THR B O 1
ATOM 1833 N N . VAL B 1 88 ? -7.02 16.016 10.133 1 98.38 88 VAL B N 1
ATOM 1834 C CA . VAL B 1 88 ? -6.773 17.422 10.445 1 98.38 88 VAL B CA 1
ATOM 1835 C C . VAL B 1 88 ? -7.797 17.906 11.461 1 98.38 88 VAL B C 1
ATOM 1837 O O . VAL B 1 88 ? -8.961 17.516 11.422 1 98.38 88 VAL B O 1
ATOM 1840 N N . GLU B 1 89 ? -7.281 18.703 12.359 1 97.88 89 GLU B N 1
ATOM 1841 C CA . GLU B 1 89 ? -8.148 19.375 13.32 1 97.88 89 GLU B CA 1
ATOM 1842 C C . GLU B 1 89 ? -8.266 20.875 13.016 1 97.88 89 GLU B C 1
ATOM 1844 O O . GLU B 1 89 ? -7.297 21.5 12.594 1 97.88 89 GLU B O 1
ATOM 1849 N N . ARG B 1 90 ? -9.438 21.375 13.234 1 95.88 90 ARG B N 1
ATOM 1850 C CA . ARG B 1 90 ? -9.594 22.812 13.039 1 95.88 90 ARG B CA 1
ATOM 1851 C C . ARG B 1 90 ? -10.109 23.484 14.305 1 95.88 90 ARG B C 1
ATOM 1853 O O . ARG B 1 90 ? -10.812 22.859 15.102 1 95.88 90 ARG B O 1
ATOM 1860 N N . ARG B 1 91 ? -9.648 24.688 14.516 1 92.56 91 ARG B N 1
ATOM 1861 C CA . ARG B 1 91 ? -10.117 25.547 15.602 1 92.56 91 ARG B CA 1
ATOM 1862 C C . ARG B 1 91 ? -10.266 26.984 15.133 1 92.56 91 ARG B C 1
ATOM 1864 O O . ARG B 1 91 ? -9.586 27.422 14.203 1 92.56 91 ARG B O 1
ATOM 1871 N N . LYS B 1 92 ? -11.25 27.625 15.828 1 90.06 92 LYS B N 1
ATOM 1872 C CA . LYS B 1 92 ? -11.422 29.047 15.523 1 90.06 92 LYS B CA 1
ATOM 1873 C C . LYS B 1 92 ? -10.242 29.859 16.047 1 90.06 92 LYS B C 1
ATOM 1875 O O . LYS B 1 92 ? -9.781 29.656 17.172 1 90.06 92 LYS B O 1
ATOM 1880 N N . ARG B 1 93 ? -9.641 30.562 15.164 1 82.19 93 ARG B N 1
ATOM 1881 C CA . ARG B 1 93 ? -8.555 31.438 15.594 1 82.19 93 ARG B CA 1
ATOM 1882 C C . ARG B 1 93 ? -9.094 32.625 16.406 1 82.19 93 ARG B C 1
ATOM 1884 O O . ARG B 1 93 ? -10.109 33.219 16.062 1 82.19 93 ARG B O 1
ATOM 1891 N N . LYS B 1 94 ? -8.68 32.75 17.688 1 71.88 94 LYS B N 1
ATOM 1892 C CA . LYS B 1 94 ? -9.148 33.812 18.562 1 71.88 94 LYS B CA 1
ATOM 1893 C C . LYS B 1 94 ? -8.633 35.156 18.078 1 71.88 94 LYS B C 1
ATOM 1895 O O . LYS B 1 94 ? -7.461 35.312 17.719 1 71.88 94 LYS B O 1
ATOM 1900 N N . SER B 1 95 ? -9.344 35.844 17.281 1 66.75 95 SER B N 1
ATOM 1901 C CA . SER B 1 95 ? -8.906 37.219 17.031 1 66.75 95 SER B CA 1
ATOM 1902 C C . SER B 1 95 ? -9.688 38.188 17.875 1 66.75 95 SER B C 1
ATOM 1904 O O . SER B 1 95 ? -10.836 37.938 18.25 1 66.75 95 SER B O 1
ATOM 1906 N N . SER B 1 96 ? -8.844 38.969 18.625 1 59.81 96 SER B N 1
ATOM 1907 C CA . SER B 1 96 ? -9.383 40.031 19.469 1 59.81 96 SER B CA 1
ATOM 1908 C C . SER B 1 96 ? -10.414 40.875 18.688 1 59.81 96 SER B C 1
ATOM 1910 O O . SER B 1 96 ? -11.164 41.625 19.297 1 59.81 96 SER B O 1
ATOM 1912 N N . GLY B 1 97 ? -10.312 40.938 17.438 1 57.75 97 GLY B N 1
ATOM 1913 C CA . GLY B 1 97 ? -11.18 41.906 16.797 1 57.75 97 GLY B CA 1
ATOM 1914 C C . GLY B 1 97 ? -12.469 41.281 16.281 1 57.75 97 GLY B C 1
ATOM 1915 O O . GLY B 1 97 ? -12.648 40.062 16.328 1 57.75 97 GLY B O 1
ATOM 1916 N N . ALA B 1 98 ? -13.562 42.062 16.188 1 60.31 98 ALA B N 1
ATOM 1917 C CA . ALA B 1 98 ? -14.961 41.875 15.82 1 60.31 98 ALA B CA 1
ATOM 1918 C C . ALA B 1 98 ? -15.078 41.031 14.547 1 60.31 98 ALA B C 1
ATOM 1920 O O . ALA B 1 98 ? -16.188 40.625 14.156 1 60.31 98 ALA B O 1
ATOM 1921 N N . GLY B 1 99 ? -13.93 40.688 13.773 1 57.25 99 GLY B N 1
ATOM 1922 C CA . GLY B 1 99 ? -14.133 40.156 12.438 1 57.25 99 GLY B CA 1
ATOM 1923 C C . GLY B 1 99 ? -14.164 38.656 12.398 1 57.25 99 GLY B C 1
ATOM 1924 O O . GLY B 1 99 ? -14.047 38 13.438 1 57.25 99 GLY B O 1
ATOM 1925 N N . ASN B 1 100 ? -14.625 38.031 11.195 1 63.28 100 ASN B N 1
ATOM 1926 C CA . ASN B 1 100 ? -14.719 36.594 10.914 1 63.28 100 ASN B CA 1
ATOM 1927 C C . ASN B 1 100 ? -13.445 35.844 11.32 1 63.28 100 ASN B C 1
ATOM 1929 O O . ASN B 1 100 ? -12.359 36.188 10.844 1 63.28 100 ASN B O 1
ATOM 1933 N N . ASN B 1 101 ? -13.414 35.312 12.5 1 70.81 101 ASN B N 1
ATOM 1934 C CA . ASN B 1 101 ? -12.273 34.562 12.984 1 70.81 101 ASN B CA 1
ATOM 1935 C C . ASN B 1 101 ? -12.047 33.312 12.148 1 70.81 101 ASN B C 1
ATOM 1937 O O . ASN B 1 101 ? -12.828 32.344 12.227 1 70.81 101 ASN B O 1
ATOM 1941 N N . PRO B 1 102 ? -11.102 33.375 11.195 1 85.5 102 PRO B N 1
ATOM 1942 C CA . PRO B 1 102 ? -10.906 32.219 10.344 1 85.5 102 PRO B CA 1
ATOM 1943 C C . PRO B 1 102 ? -10.477 30.969 11.125 1 85.5 102 PRO B C 1
ATOM 1945 O O . PRO B 1 102 ? -10.023 31.094 12.266 1 85.5 102 PRO B O 1
ATOM 1948 N N . TYR B 1 103 ? -10.867 29.859 10.539 1 93.81 103 TYR B N 1
ATOM 1949 C CA . TYR B 1 103 ? -10.383 28.609 11.109 1 93.81 103 TYR B CA 1
ATOM 1950 C C . TYR B 1 103 ? -8.898 28.422 10.836 1 93.81 103 TYR B C 1
ATOM 1952 O O . TYR B 1 103 ? -8.391 28.859 9.805 1 93.81 103 TYR B O 1
ATOM 1960 N N . GLU B 1 104 ? -8.219 27.922 11.828 1 97 104 GLU B N 1
ATOM 1961 C CA . GLU B 1 104 ? -6.859 27.422 11.633 1 97 104 GLU B CA 1
ATOM 1962 C C . GLU B 1 104 ? -6.797 25.906 11.781 1 97 104 GLU B C 1
ATOM 1964 O O . GLU B 1 104 ? -7.625 25.312 12.469 1 97 104 GLU B O 1
ATOM 1969 N N . TYR B 1 105 ? -5.801 25.281 11.109 1 98.06 105 TYR B N 1
ATOM 1970 C CA . TYR B 1 105 ? -5.754 23.828 10.992 1 98.06 105 TYR B CA 1
ATOM 1971 C C . TYR B 1 105 ? -4.422 23.281 11.492 1 98.06 105 TYR B C 1
ATOM 1973 O O . TYR B 1 105 ? -3.381 23.922 11.32 1 98.06 105 TYR B O 1
ATOM 1981 N N . VAL B 1 106 ? -4.523 22.094 12.117 1 98.19 106 VAL B N 1
ATOM 1982 C CA . VAL B 1 106 ? -3.35 21.344 12.531 1 98.19 106 VAL B CA 1
ATOM 1983 C C . VAL B 1 106 ? -3.494 19.875 12.094 1 98.19 106 VAL B C 1
ATOM 1985 O O . VAL B 1 106 ? -4.566 19.297 12.219 1 98.19 106 VAL B O 1
ATOM 1988 N N . ALA B 1 107 ? -2.439 19.328 11.523 1 98.25 107 ALA B N 1
ATOM 1989 C CA . ALA B 1 107 ? -2.439 17.922 11.141 1 98.25 107 ALA B CA 1
ATOM 1990 C C . ALA B 1 107 ? -2.031 17.031 12.312 1 98.25 107 ALA B C 1
ATOM 1992 O O . ALA B 1 107 ? -1.194 17.422 13.133 1 98.25 107 ALA B O 1
ATOM 1993 N N . ILE B 1 108 ? -2.617 15.883 12.359 1 97.94 108 ILE B N 1
ATOM 1994 C CA . ILE B 1 108 ? -2.225 14.93 13.398 1 97.94 108 ILE B CA 1
ATOM 1995 C C . ILE B 1 108 ? -0.779 14.492 13.172 1 97.94 108 ILE B C 1
ATOM 1997 O O . ILE B 1 108 ? -0.232 14.672 12.078 1 97.94 108 ILE B O 1
ATOM 2001 N N . ALA B 1 109 ? -0.239 13.961 14.203 1 96.38 109 ALA B N 1
ATOM 2002 C CA . ALA B 1 109 ? 1.139 13.484 14.117 1 96.38 109 ALA B CA 1
ATOM 2003 C C . ALA B 1 109 ? 1.259 12.328 13.133 1 96.38 109 ALA B C 1
ATOM 2005 O O . ALA B 1 109 ? 0.347 11.5 13.023 1 96.38 109 ALA B O 1
ATOM 2006 N N . PRO B 1 110 ? 2.418 12.258 12.477 1 95.38 110 PRO B N 1
ATOM 2007 C CA . PRO B 1 110 ? 2.637 11.133 11.562 1 95.38 110 PRO B CA 1
ATOM 2008 C C . PRO B 1 110 ? 2.463 9.781 12.242 1 95.38 110 PRO B C 1
ATOM 2010 O O . PRO B 1 110 ? 1.966 8.836 11.625 1 95.38 110 PRO B O 1
ATOM 2013 N N . SER B 1 111 ? 2.891 9.648 13.508 1 94.94 111 SER B N 1
ATOM 2014 C CA . SER B 1 111 ? 2.717 8.398 14.242 1 94.94 111 SER B CA 1
ATOM 2015 C C . SER B 1 111 ? 1.246 8.008 14.328 1 94.94 111 SER B C 1
ATOM 2017 O O . SER B 1 111 ? 0.902 6.832 14.172 1 94.94 111 SER B O 1
ATOM 2019 N N . ASP B 1 112 ? 0.429 8.961 14.562 1 96.5 112 ASP B N 1
ATOM 2020 C CA . ASP B 1 112 ? -1.005 8.695 14.633 1 96.5 112 ASP B CA 1
ATOM 2021 C C . ASP B 1 112 ? -1.565 8.32 13.266 1 96.5 112 ASP B C 1
ATOM 2023 O O . ASP B 1 112 ? -2.459 7.48 13.164 1 96.5 112 ASP B O 1
ATOM 2027 N N . LEU B 1 113 ? -1.079 8.984 12.281 1 96.5 113 LEU B N 1
ATOM 2028 C CA . LEU B 1 113 ? -1.474 8.648 10.914 1 96.5 113 LEU B CA 1
ATOM 2029 C C . LEU B 1 113 ? -1.161 7.191 10.602 1 96.5 113 LEU B C 1
ATOM 2031 O O . LEU B 1 113 ? -2.018 6.465 10.086 1 96.5 113 LEU B O 1
ATOM 2035 N N . VAL B 1 114 ? -0.019 6.711 10.906 1 96.19 114 VAL B N 1
ATOM 2036 C CA . VAL B 1 114 ? 0.417 5.344 10.648 1 96.19 114 VAL B CA 1
ATOM 2037 C C . VAL B 1 114 ? -0.418 4.367 11.469 1 96.19 114 VAL B C 1
ATOM 2039 O O . VAL B 1 114 ? -0.845 3.324 10.969 1 96.19 114 VAL B O 1
ATOM 2042 N N . LYS B 1 115 ? -0.636 4.703 12.734 1 95.94 115 LYS B N 1
ATOM 2043 C CA . LYS B 1 115 ? -1.485 3.869 13.578 1 95.94 115 LYS B CA 1
ATOM 2044 C C . LYS B 1 115 ? -2.873 3.697 12.961 1 95.94 115 LYS B C 1
ATOM 2046 O O . LYS B 1 115 ? -3.432 2.6 12.977 1 95.94 115 LYS B O 1
ATOM 2051 N N . GLY B 1 116 ? -3.389 4.73 12.438 1 93.75 116 GLY B N 1
ATOM 2052 C CA . GLY B 1 116 ? -4.715 4.711 11.844 1 93.75 116 GLY B CA 1
ATOM 2053 C C . GLY B 1 116 ? -4.812 3.799 10.633 1 93.75 116 GLY B C 1
ATOM 2054 O O . GLY B 1 116 ? -5.875 3.242 10.352 1 93.75 116 GLY B O 1
ATOM 2055 N N . VAL B 1 117 ? -3.713 3.582 9.914 1 94.38 117 VAL B N 1
ATOM 2056 C CA . VAL B 1 117 ? -3.779 2.814 8.68 1 94.38 117 VAL B CA 1
ATOM 2057 C C . VAL B 1 117 ? -3.221 1.413 8.906 1 94.38 117 VAL B C 1
ATOM 2059 O O . VAL B 1 117 ? -3.406 0.52 8.078 1 94.38 117 VAL B O 1
ATOM 2062 N N . SER B 1 118 ? -2.574 1.159 10.016 1 95.25 118 SER B N 1
ATOM 2063 C CA . SER B 1 118 ? -1.902 -0.113 10.266 1 95.25 118 SER B CA 1
ATOM 2064 C C . SER B 1 118 ? -2.883 -1.278 10.195 1 95.25 118 SER B C 1
ATOM 2066 O O . SER B 1 118 ? -2.555 -2.342 9.664 1 95.25 118 SER B O 1
ATOM 2068 N N . GLY B 1 119 ? -4.051 -1.111 10.703 1 93.12 119 GLY B N 1
ATOM 2069 C CA . GLY B 1 119 ? -5.062 -2.156 10.664 1 93.12 119 GLY B CA 1
ATOM 2070 C C . GLY B 1 119 ? -5.477 -2.525 9.25 1 93.12 119 GLY B C 1
ATOM 2071 O O . GLY B 1 119 ? -5.574 -3.707 8.914 1 93.12 119 GLY B O 1
ATOM 2072 N N . GLN B 1 120 ? -5.691 -1.543 8.539 1 91.5 120 GLN B N 1
ATOM 2073 C CA . GLN B 1 120 ? -6.094 -1.767 7.156 1 91.5 120 GLN B CA 1
ATOM 2074 C C . GLN B 1 120 ? -5 -2.482 6.371 1 91.5 120 GLN B C 1
ATOM 2076 O O . GLN B 1 120 ? -5.281 -3.41 5.609 1 91.5 120 GLN B O 1
ATOM 2081 N N . VAL B 1 121 ? -3.781 -2.061 6.52 1 94.12 121 VAL B N 1
ATOM 2082 C CA . VAL B 1 121 ? -2.654 -2.689 5.84 1 94.12 121 VAL B CA 1
ATOM 2083 C C . VAL B 1 121 ? -2.535 -4.148 6.277 1 94.12 121 VAL B C 1
ATOM 2085 O O . VAL B 1 121 ? -2.338 -5.035 5.445 1 94.12 121 VAL B O 1
ATOM 2088 N N . GLN B 1 122 ? -2.676 -4.348 7.555 1 94.62 122 GLN B N 1
ATOM 2089 C CA . GLN B 1 122 ? -2.631 -5.703 8.086 1 94.62 122 GLN B CA 1
ATOM 2090 C C . GLN B 1 122 ? -3.711 -6.578 7.453 1 94.62 122 GLN B C 1
ATOM 2092 O O . GLN B 1 122 ? -3.438 -7.707 7.035 1 94.62 122 GLN B O 1
ATOM 2097 N N . GLU B 1 123 ? -4.871 -6.086 7.375 1 92.88 123 GLU B N 1
ATOM 2098 C CA . GLU B 1 123 ? -5.984 -6.828 6.789 1 92.88 123 GLU B CA 1
ATOM 2099 C C . GLU B 1 123 ? -5.723 -7.148 5.32 1 92.88 123 GLU B C 1
ATOM 2101 O O . GLU B 1 123 ? -6.012 -8.258 4.863 1 92.88 123 GLU B O 1
ATOM 2106 N N . GLN B 1 124 ? -5.215 -6.191 4.613 1 91.62 124 GLN B N 1
ATOM 2107 C CA . GLN B 1 124 ? -4.922 -6.379 3.195 1 91.62 124 GLN B CA 1
ATOM 2108 C C . GLN B 1 124 ? -3.844 -7.441 2.99 1 91.62 124 GLN B C 1
ATOM 2110 O O . GLN B 1 124 ? -3.988 -8.328 2.145 1 91.62 124 GLN B O 1
ATOM 2115 N N . LEU B 1 125 ? -2.76 -7.434 3.742 1 94.94 125 LEU B N 1
ATOM 2116 C CA . LEU B 1 125 ? -1.703 -8.43 3.633 1 94.94 125 LEU B CA 1
ATOM 2117 C C . LEU B 1 125 ? -2.227 -9.82 3.996 1 94.94 125 LEU B C 1
ATOM 2119 O O . LEU B 1 125 ? -1.88 -10.805 3.348 1 94.94 125 LEU B O 1
ATOM 2123 N N . ASN B 1 126 ? -3.082 -9.891 4.957 1 94.81 126 ASN B N 1
ATOM 2124 C CA . ASN B 1 126 ? -3.678 -11.164 5.336 1 94.81 126 ASN B CA 1
ATOM 2125 C C . ASN B 1 126 ? -4.602 -11.703 4.25 1 94.81 126 ASN B C 1
ATOM 2127 O O . ASN B 1 126 ? -4.68 -12.906 4.031 1 94.81 126 ASN B O 1
ATOM 2131 N N . ALA B 1 127 ? -5.285 -10.773 3.635 1 93.06 127 ALA B N 1
ATOM 2132 C CA . ALA B 1 127 ? -6.145 -11.195 2.531 1 93.06 127 ALA B CA 1
ATOM 2133 C C . ALA B 1 127 ? -5.328 -11.852 1.423 1 93.06 127 ALA B C 1
ATOM 2135 O O . ALA B 1 127 ? -5.715 -12.906 0.902 1 93.06 127 ALA B O 1
ATOM 2136 N N . VAL B 1 128 ? -4.238 -11.242 1.068 1 93.75 128 VAL B N 1
ATOM 2137 C CA . VAL B 1 128 ? -3.367 -11.797 0.039 1 93.75 128 VAL B CA 1
ATOM 2138 C C . VAL B 1 128 ? -2.764 -13.109 0.529 1 93.75 128 VAL B C 1
ATOM 2140 O O . VAL B 1 128 ? -2.695 -14.086 -0.221 1 93.75 128 VAL B O 1
ATOM 2143 N N . PHE B 1 129 ? -2.4 -13.164 1.742 1 94.25 129 PHE B N 1
ATOM 2144 C CA . PHE B 1 129 ? -1.843 -14.367 2.344 1 94.25 129 PHE B CA 1
ATOM 2145 C C . PHE B 1 129 ? -2.816 -15.531 2.225 1 94.25 129 PHE B C 1
ATOM 2147 O O . PHE B 1 129 ? -2.404 -16.672 2.004 1 94.25 129 PHE B O 1
ATOM 2154 N N . ASN B 1 130 ? -4.051 -15.188 2.264 1 92.94 130 ASN B N 1
ATOM 2155 C CA . ASN B 1 130 ? -5.078 -16.219 2.248 1 92.94 130 ASN B CA 1
ATOM 2156 C C . ASN B 1 130 ? -5.695 -16.375 0.861 1 92.94 130 ASN B C 1
ATOM 2158 O O . ASN B 1 130 ? -6.801 -16.906 0.723 1 92.94 130 ASN B O 1
ATOM 2162 N N . LEU B 1 131 ? -5.039 -15.945 -0.017 1 93.25 131 LEU B N 1
ATOM 2163 C CA . LEU B 1 131 ? -5.551 -15.922 -1.383 1 93.25 131 LEU B CA 1
ATOM 2164 C C . LEU B 1 131 ? -6.012 -17.312 -1.81 1 93.25 131 LEU B C 1
ATOM 2166 O O . LEU B 1 131 ? -7.09 -17.469 -2.383 1 93.25 131 LEU B O 1
ATOM 2170 N N . ASP B 1 132 ? -5.215 -18.375 -1.59 1 92.56 132 ASP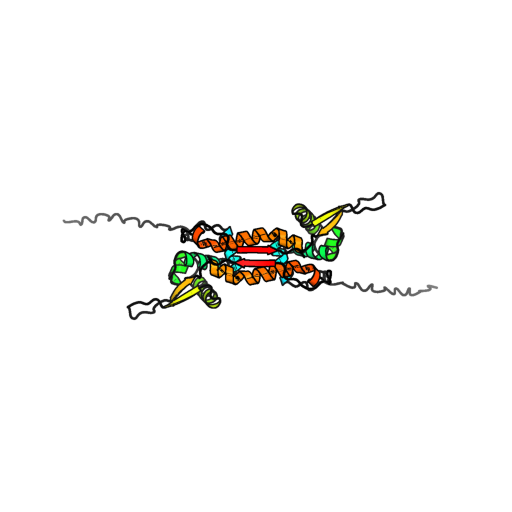 B N 1
ATOM 2171 C CA . ASP B 1 132 ? -5.543 -19.719 -2.043 1 92.56 132 ASP B CA 1
ATOM 2172 C C . ASP B 1 132 ? -6.887 -20.172 -1.476 1 92.56 132 ASP B C 1
ATOM 2174 O O . ASP B 1 132 ? -7.629 -20.906 -2.135 1 92.56 132 ASP B O 1
ATOM 2178 N N . ARG B 1 133 ? -7.109 -19.734 -0.32 1 88.25 133 ARG B N 1
ATOM 2179 C CA . ARG B 1 133 ? -8.406 -20.047 0.275 1 88.25 133 ARG B CA 1
ATOM 2180 C C . ARG B 1 133 ? -9.531 -19.359 -0.484 1 88.25 133 ARG B C 1
ATOM 2182 O O . ARG B 1 133 ? -10.578 -19.953 -0.729 1 88.25 133 ARG B O 1
ATOM 2189 N N . HIS B 1 134 ? -9.289 -18.172 -0.789 1 86.06 134 HIS B N 1
ATOM 2190 C CA . HIS B 1 134 ? -10.281 -17.406 -1.532 1 86.06 134 HIS B CA 1
ATOM 2191 C C . HIS B 1 134 ? -10.508 -17.984 -2.924 1 86.06 134 HIS B C 1
ATOM 2193 O O . HIS B 1 134 ? -11.617 -17.922 -3.459 1 86.06 134 HIS B O 1
ATOM 2199 N N . LEU B 1 135 ? -9.453 -18.609 -3.428 1 87.56 135 LEU B N 1
ATOM 2200 C CA . LEU B 1 135 ? -9.531 -19.188 -4.762 1 87.56 135 LEU B CA 1
ATOM 2201 C C . LEU B 1 135 ? -10.078 -20.609 -4.703 1 87.56 135 LEU B C 1
ATOM 2203 O O . LEU B 1 135 ? -10.398 -21.203 -5.738 1 87.56 135 LEU B O 1
ATOM 2207 N N . GLY B 1 136 ? -10.164 -21.125 -3.512 1 84.19 136 GLY B N 1
ATOM 2208 C CA . GLY B 1 136 ? -10.656 -22.484 -3.348 1 84.19 136 GLY B CA 1
ATOM 2209 C C . GLY B 1 136 ? -9.594 -23.547 -3.596 1 84.19 136 GLY B C 1
ATOM 2210 O O . GLY B 1 136 ? -9.914 -24.719 -3.785 1 84.19 136 GLY B O 1
ATOM 2211 N N . THR B 1 137 ? -8.375 -23.141 -3.668 1 83.44 137 THR B N 1
ATOM 2212 C CA . THR B 1 137 ? -7.293 -24.094 -3.916 1 83.44 137 THR B CA 1
ATOM 2213 C C . THR B 1 137 ? -6.73 -24.625 -2.602 1 83.44 137 THR B C 1
ATOM 2215 O O . THR B 1 137 ? -5.918 -25.547 -2.6 1 83.44 137 THR B O 1
ATOM 2218 N N . ASP B 1 138 ? -7.102 -23.953 -1.539 1 75.81 138 ASP B N 1
ATOM 2219 C CA . ASP B 1 138 ? -6.703 -24.328 -0.19 1 75.81 138 ASP B CA 1
ATOM 2220 C C . ASP B 1 138 ? -7.914 -24.453 0.731 1 75.81 138 ASP B C 1
ATOM 2222 O O . ASP B 1 138 ? -8.641 -23.484 0.932 1 75.81 138 ASP B O 1
ATOM 2226 N N . GLY B 1 139 ? -8.18 -25.594 1.185 1 75.19 139 GLY B N 1
ATOM 2227 C CA . GLY B 1 139 ? -9.352 -25.844 2.006 1 75.19 139 GLY B CA 1
ATOM 2228 C C . GLY B 1 139 ? -9.141 -25.5 3.471 1 75.19 139 GLY B C 1
ATOM 2229 O O . GLY B 1 139 ? -10.023 -25.719 4.301 1 75.19 139 GLY B O 1
ATOM 2230 N N . SER B 1 140 ? -7.992 -25 3.748 1 77.19 140 SER B N 1
ATOM 2231 C CA . SER B 1 140 ? -7.699 -24.703 5.145 1 77.19 140 SER B CA 1
ATOM 2232 C C . SER B 1 140 ? -8.414 -23.438 5.602 1 77.19 140 SER B C 1
ATOM 2234 O O . SER B 1 140 ? -8.969 -22.703 4.785 1 77.19 140 SER B O 1
ATOM 2236 N N . ASP B 1 141 ? -8.523 -23.188 6.914 1 79.31 141 ASP B N 1
ATOM 2237 C CA . ASP B 1 141 ? -9.195 -22.016 7.477 1 79.31 141 ASP B CA 1
ATOM 2238 C C . ASP B 1 141 ? -8.359 -20.75 7.277 1 79.31 141 ASP B C 1
ATOM 2240 O O . ASP B 1 141 ? -7.141 -20.828 7.137 1 79.31 141 ASP B O 1
ATOM 2244 N N . GLU B 1 142 ? -9.094 -19.75 7.234 1 79.56 142 GLU B N 1
ATOM 2245 C CA . GLU B 1 142 ? -8.43 -18.453 7.148 1 79.56 142 GLU B CA 1
ATOM 2246 C C . GLU B 1 142 ? -7.566 -18.203 8.383 1 79.56 142 GLU B C 1
ATOM 2248 O O . GLU B 1 142 ? -7.969 -18.516 9.508 1 79.56 142 GLU B O 1
ATOM 2253 N N . THR B 1 143 ? -6.363 -17.766 8.117 1 85 143 THR B N 1
ATOM 2254 C CA . THR B 1 143 ? -5.438 -17.406 9.18 1 85 143 THR B CA 1
ATOM 2255 C C . THR B 1 143 ? -5.082 -15.922 9.109 1 85 143 THR B C 1
ATOM 2257 O O . THR B 1 143 ? -5.469 -15.234 8.164 1 85 143 THR B O 1
ATOM 2260 N N . GLU B 1 144 ? -4.645 -15.398 10.273 1 89.12 144 GLU B N 1
ATOM 2261 C CA . GLU B 1 144 ? -4.121 -14.039 10.305 1 89.12 144 GLU B CA 1
ATOM 2262 C C . GLU B 1 144 ? -2.643 -14.023 10.68 1 89.12 144 GLU B C 1
ATOM 2264 O O . GLU B 1 144 ? -2.271 -13.578 11.766 1 89.12 144 GLU B O 1
ATOM 2269 N N . PRO B 1 145 ? -1.87 -14.375 9.734 1 93.12 145 PRO B N 1
ATOM 2270 C CA . PRO B 1 145 ? -0.446 -14.547 10.031 1 93.12 145 PRO B CA 1
ATOM 2271 C C . PRO B 1 145 ? 0.313 -13.219 10.055 1 93.12 145 PRO B C 1
ATOM 2273 O O . PRO B 1 145 ? 1.423 -13.148 10.594 1 93.12 145 PRO B O 1
ATOM 2276 N N . VAL B 1 146 ? -0.229 -12.312 9.422 1 95.06 146 VAL B N 1
ATOM 2277 C CA . VAL B 1 146 ? 0.474 -11.031 9.359 1 95.06 146 VAL B CA 1
ATOM 2278 C C . VAL B 1 146 ? 0.03 -10.141 10.508 1 95.06 146 VAL B C 1
ATOM 2280 O O . VAL B 1 146 ? -1.167 -9.922 10.711 1 95.06 146 VAL B O 1
ATOM 2283 N N . THR B 1 147 ? 0.971 -9.672 11.297 1 96.12 147 THR B N 1
ATOM 2284 C CA . THR B 1 147 ? 0.713 -8.734 12.383 1 96.12 147 THR B CA 1
ATOM 2285 C C . THR B 1 147 ? 1.567 -7.484 12.234 1 96.12 147 THR B C 1
ATOM 2287 O O . THR B 1 147 ? 2.76 -7.57 11.938 1 96.12 147 THR B O 1
ATOM 2290 N N . ILE B 1 148 ? 0.901 -6.434 12.312 1 96.12 148 ILE B N 1
ATOM 2291 C CA . ILE B 1 148 ? 1.609 -5.16 12.32 1 96.12 148 ILE B CA 1
ATOM 2292 C C . ILE B 1 148 ? 1.513 -4.527 13.711 1 96.12 148 ILE B C 1
ATOM 2294 O O . ILE B 1 148 ? 0.416 -4.363 14.25 1 96.12 148 ILE B O 1
ATOM 2298 N N . THR B 1 149 ? 2.639 -4.188 14.266 1 96.12 149 THR B N 1
ATOM 2299 C CA . THR B 1 149 ? 2.713 -3.525 15.562 1 96.12 149 THR B CA 1
ATOM 2300 C C . THR B 1 149 ? 3.363 -2.152 15.43 1 96.12 149 THR B C 1
ATOM 2302 O O . THR B 1 149 ? 4.383 -2.004 14.75 1 96.12 149 THR B O 1
ATOM 2305 N N . VAL B 1 150 ? 2.703 -1.23 15.961 1 95.25 150 VAL B N 1
ATOM 2306 C CA . VAL B 1 150 ? 3.26 0.117 16.016 1 95.25 150 VAL B CA 1
ATOM 2307 C C . VAL B 1 150 ? 3.58 0.483 17.469 1 95.25 150 VAL B C 1
ATOM 2309 O O . VAL B 1 150 ? 2.676 0.655 18.281 1 95.25 150 VAL B O 1
ATOM 2312 N N . ARG B 1 151 ? 4.797 0.667 17.766 1 88.56 151 ARG B N 1
ATOM 2313 C CA . ARG B 1 151 ? 5.223 0.973 19.125 1 88.56 151 ARG B CA 1
ATOM 2314 C C . ARG B 1 151 ? 5.102 2.465 19.422 1 88.56 151 ARG B C 1
ATOM 2316 O O . ARG B 1 151 ? 5.359 3.295 18.547 1 88.56 151 ARG B O 1
ATOM 2323 N N . GLU B 1 152 ? 4.559 2.803 20.547 1 75.25 152 GLU B N 1
ATOM 2324 C CA . GLU B 1 152 ? 4.457 4.188 21 1 75.25 152 GLU B CA 1
ATOM 2325 C C . GLU B 1 152 ? 5.777 4.668 21.609 1 75.25 152 GLU B C 1
ATOM 2327 O O . GLU B 1 152 ? 6.504 3.889 22.234 1 75.25 152 GLU B O 1
ATOM 2332 N N . GLU B 1 153 ? 6.504 5.5 20.875 1 56.94 153 GLU B N 1
ATOM 2333 C CA . GLU B 1 153 ? 7.531 6.07 21.75 1 56.94 153 GLU B CA 1
ATOM 2334 C C . GLU B 1 153 ? 6.91 6.801 22.938 1 56.94 153 GLU B C 1
ATOM 2336 O O . GLU B 1 153 ? 5.781 7.281 22.859 1 56.94 153 GLU B O 1
#

Nearest PDB structures (foldseek):
  6xjf-assembly3_C  TM=7.951E-01  e=2.331E-04  Pyrococcus furiosus DSM 3638
  6pln-assembly2_B  TM=7.211E-01  e=1.423E-04  Pyrococcus furiosus
  6cmv-assembly3_F  TM=7.442E-01  e=1.257E-04  Sulfolobus acidocaldarius
  6xjf-assembly4_D  TM=7.704E-01  e=4.064E-04  Pyrococcus furiosus DSM 3638
  6kf9-assembly1_G  TM=7.661E-01  e=3.991E-03  Thermococcus kodakarensis KOD1

Organism: Haloferax mediterranei (strain ATCC 33500 / DSM 1411 / JCM 8866 / NBRC 14739 / NCIMB 2177 / R-4) (NCBI:txid523841)

Sequence (306 aa):
MTADQTTKGSADSTAEEHTGPADCAISEFDDGLVDLLAWILDTETRARIYVYLRQHPHSTSEEVAAGTGLYPSTVREALAELTEDETVERRKRKSSGAGNNPYEYVAIAPSDLVKGVSGQVQEQLNAVFNLDRHLGTDGSDETEPVTITVREEMTADQTTKGSADSTAEEHTGPADCAISEFDDGLVDLLAWILDTETRARIYVYLRQHPHSTSEEVAAGTGLYPSTVREALAELTEDETVERRKRKSSGAGNNPYEYVAIAPSDLVKGVSGQVQEQLNAVFNLDRHLGTDGSDETEPVTITVREE

InterPro domains:
  IPR002831 Transcription regulator TrmB, N-terminal [PF01978] (44-110)
  IPR011991 ArsR-like helix-turn-helix domain [cd00090] (40-94)
  IPR036388 Winged helix-like DNA-binding domain superfamily [G3DSA:1.10.10.10] (30-132)
  IPR036390 Winged helix DNA-binding domain superfamily [SSF46785] (33-96)

Radius of gyration: 30.84 Å; Cα contacts (8 Å, |Δi|>4): 349; chains: 2; bounding box: 52×124×87 Å

Secondary structure (DSSP, 8-state):
--------------------S---S--S--HHHHHHHHHHHSSHHHHHHHHHHHHS-SEEHHHHHHHHT--HHHHHHHHHHHHHTTSEEEEE---SSSS---EEEEEPPHHHHHHHHHHHHHHHHHHHHTHHHHHTS--SPP---EEEEE---/--------------------S---S--S--HHHHHHHHHHHSSHHHHHHHHHHHHS-SB-HHHHHHHHT--HHHHHHHHHHHHHTTSEEEEE---SSSS---EEEEEPPHHHHHHHHHHHHHHHHHHHHTHHHHHTS--SPP---EEEEE---

pLDDT: mean 80.4, std 24.16, range [22.38, 98.62]

Solvent-accessible surface area (backbone atoms only — not comparable to full-atom values): 17804 Å² total; per-residue (Å²): 132,80,78,75,80,73,67,80,74,76,75,76,77,76,76,75,71,70,76,50,88,67,80,32,69,73,46,87,61,51,66,66,56,48,52,52,35,12,66,76,56,70,32,61,66,47,23,50,52,45,52,49,23,65,75,40,60,65,33,31,62,64,53,48,15,66,46,61,69,47,54,59,68,59,40,47,52,45,51,52,51,34,37,72,71,64,48,28,46,74,43,72,40,87,54,95,55,96,61,91,50,54,52,23,31,35,42,60,54,44,53,57,56,46,60,69,45,41,59,57,52,30,51,51,51,23,49,48,42,37,36,46,42,76,70,64,77,32,90,64,77,87,66,76,44,44,45,65,46,73,57,80,129,136,84,78,75,73,79,73,80,73,73,72,75,75,72,75,71,72,70,77,51,87,68,80,32,68,70,48,89,60,50,66,67,55,48,50,52,36,11,66,75,54,71,32,61,66,47,23,51,52,46,53,50,22,66,76,41,60,65,33,32,60,65,53,48,15,65,46,61,68,47,53,58,69,59,40,48,51,46,50,52,50,33,37,72,72,63,48,28,46,74,43,71,42,87,53,93,56,97,60,90,50,54,53,24,30,35,43,61,53,43,55,57,54,46,61,71,44,42,60,57,52,30,52,52,50,23,49,48,42,37,37,47,44,77,70,64,77,33,90,63,78,88,65,75,43,44,44,66,46,73,57,80,129